Protein AF-A0A0S2TA16-F1 (afdb_monomer)

Radius of gyration: 25.99 Å; Cα contacts (8 Å, |Δi|>4): 177; chains: 1; bounding box: 88×30×82 Å

Structure (mmCIF, N/CA/C/O backbone):
data_AF-A0A0S2TA16-F1
#
_entry.id   AF-A0A0S2TA16-F1
#
loop_
_atom_site.group_PDB
_atom_site.id
_atom_site.type_symbol
_atom_site.label_atom_id
_atom_site.label_alt_id
_atom_site.label_comp_id
_atom_site.label_asym_id
_atom_site.label_entity_id
_atom_site.label_seq_id
_atom_site.pdbx_PDB_ins_code
_atom_site.Cartn_x
_atom_site.Cartn_y
_atom_site.Cartn_z
_atom_site.occupancy
_atom_site.B_iso_or_equiv
_atom_site.auth_seq_id
_atom_site.auth_comp_id
_atom_site.auth_asym_id
_atom_site.auth_atom_id
_atom_site.pdbx_PDB_model_num
ATOM 1 N N . MET A 1 1 ? -66.623 -18.486 56.452 1.00 40.22 1 MET A N 1
ATOM 2 C CA . MET A 1 1 ? -65.856 -18.732 55.203 1.00 40.22 1 MET A CA 1
ATOM 3 C C . MET A 1 1 ? -65.263 -17.386 54.767 1.00 40.22 1 MET A C 1
ATOM 5 O O . MET A 1 1 ? -66.036 -16.456 54.634 1.00 40.22 1 MET A O 1
ATOM 9 N N . LYS A 1 2 ? -63.959 -17.121 54.990 1.00 44.47 2 LYS A N 1
ATOM 10 C CA . LYS A 1 2 ? -62.824 -17.169 54.015 1.00 44.47 2 LYS A CA 1
ATOM 11 C C . LYS A 1 2 ? -63.064 -16.304 52.755 1.00 44.47 2 LYS A C 1
ATOM 13 O O . LYS A 1 2 ? -64.070 -16.526 52.113 1.00 44.47 2 LYS A O 1
ATOM 18 N N . ARG A 1 3 ? -62.184 -15.420 52.257 1.00 40.59 3 ARG A N 1
ATOM 19 C CA . ARG A 1 3 ? -60.893 -14.804 52.660 1.00 40.59 3 ARG A CA 1
ATOM 20 C C . ARG A 1 3 ? -60.573 -13.693 51.618 1.00 40.59 3 ARG A C 1
ATOM 22 O O . ARG A 1 3 ? -61.110 -13.713 50.519 1.00 40.59 3 ARG A O 1
ATOM 29 N N . LEU A 1 4 ? -59.700 -12.755 51.995 1.00 48.00 4 LEU A N 1
ATOM 30 C CA . LEU A 1 4 ? -59.260 -11.538 51.289 1.00 48.00 4 LEU A CA 1
ATOM 31 C C . LEU A 1 4 ? -58.328 -11.725 50.060 1.00 48.00 4 LEU A C 1
ATOM 33 O O . LEU A 1 4 ? -57.549 -12.669 50.028 1.00 48.00 4 LEU A O 1
ATOM 37 N N . ARG A 1 5 ? -58.330 -10.675 49.204 1.00 57.72 5 ARG A N 1
ATOM 38 C CA . ARG A 1 5 ? -57.230 -9.967 48.479 1.00 57.72 5 ARG A CA 1
ATOM 39 C C . ARG A 1 5 ? -56.145 -10.781 47.746 1.00 57.72 5 ARG A C 1
ATOM 41 O O . ARG A 1 5 ? -55.407 -11.518 48.388 1.00 57.72 5 ARG A O 1
ATOM 48 N N . LYS A 1 6 ? -55.896 -10.426 46.471 1.00 44.03 6 LYS A N 1
ATOM 49 C CA . LYS A 1 6 ? -54.597 -9.980 45.887 1.00 44.03 6 LYS A CA 1
ATOM 50 C C . LYS A 1 6 ? -54.671 -10.033 44.353 1.00 44.03 6 LYS A C 1
ATOM 52 O O . LYS A 1 6 ? -54.789 -11.105 43.781 1.00 44.03 6 LYS A O 1
ATOM 57 N N . GLY A 1 7 ? -54.594 -8.873 43.707 1.00 37.47 7 GLY A N 1
ATOM 58 C CA . GLY A 1 7 ? -54.611 -8.746 42.247 1.00 37.47 7 GLY A CA 1
ATOM 59 C C . GLY A 1 7 ? -54.014 -7.418 41.791 1.00 37.47 7 GLY A C 1
ATOM 60 O O . GLY A 1 7 ? -54.556 -6.757 40.922 1.00 37.47 7 GLY A O 1
ATOM 61 N N . VAL A 1 8 ? -52.942 -6.984 42.450 1.00 47.69 8 VAL A N 1
ATOM 62 C CA . VAL A 1 8 ? -52.054 -5.915 41.990 1.00 47.69 8 VAL A CA 1
ATOM 63 C C . VAL A 1 8 ? -50.651 -6.466 42.204 1.00 47.69 8 VAL A C 1
ATOM 65 O O . VAL A 1 8 ? -50.413 -7.046 43.262 1.00 47.69 8 VAL A O 1
ATOM 68 N N . VAL A 1 9 ? -49.779 -6.291 41.208 1.00 44.06 9 VAL A N 1
ATOM 69 C CA . VAL A 1 9 ? -48.364 -6.715 41.094 1.00 44.06 9 VAL A CA 1
ATOM 70 C C . VAL A 1 9 ? -48.199 -7.778 40.004 1.00 44.06 9 VAL A C 1
ATOM 72 O O . VAL A 1 9 ? -48.124 -8.961 40.302 1.00 44.06 9 VAL A O 1
ATOM 75 N N . LEU A 1 10 ? -48.143 -7.343 38.739 1.00 39.28 10 LEU A N 1
ATOM 76 C CA . LEU A 1 10 ? -47.228 -7.898 37.725 1.00 39.28 10 LEU A CA 1
ATOM 77 C C . LEU A 1 10 ? -47.235 -7.029 36.449 1.00 39.28 10 LEU A C 1
ATOM 79 O O . LEU A 1 10 ? -47.644 -7.461 35.380 1.00 39.28 10 LEU A O 1
ATOM 83 N N . LEU A 1 11 ? -46.834 -5.759 36.549 1.00 37.38 11 LEU A N 1
ATOM 84 C CA . LEU A 1 11 ? -46.671 -4.906 35.359 1.00 37.38 11 LEU A CA 1
ATOM 85 C C . LEU A 1 11 ? -45.574 -3.853 35.565 1.00 37.38 11 LEU A C 1
ATOM 87 O O . LEU A 1 11 ? -45.747 -2.691 35.240 1.00 37.38 11 LEU A O 1
ATOM 91 N N . LEU A 1 12 ? -44.442 -4.257 36.151 1.00 35.78 12 LEU A N 1
ATOM 92 C CA . LEU A 1 12 ? -43.255 -3.402 36.315 1.00 35.78 12 LEU A CA 1
ATOM 93 C C . LEU A 1 12 ? -41.940 -4.206 36.222 1.00 35.78 12 LEU A C 1
ATOM 95 O O . LEU A 1 12 ? -40.993 -3.939 36.952 1.00 35.78 12 LEU A O 1
ATOM 99 N N . LEU A 1 13 ? -41.860 -5.209 35.336 1.00 36.72 13 LEU A N 1
ATOM 100 C CA . LEU A 1 13 ? -40.615 -5.975 35.143 1.00 36.72 13 LEU A CA 1
ATOM 101 C C . LEU A 1 13 ? -40.282 -6.311 33.677 1.00 36.72 13 LEU A C 1
ATOM 103 O O . LEU A 1 13 ? -39.610 -7.303 33.422 1.00 36.72 13 LEU A O 1
ATOM 107 N N . SER A 1 14 ? -40.730 -5.510 32.701 1.00 37.97 14 SER A N 1
ATOM 108 C CA . SER A 1 14 ? -40.347 -5.704 31.285 1.00 37.97 14 SER A CA 1
ATOM 109 C C . SER A 1 14 ? -39.599 -4.531 30.640 1.00 37.97 14 SER A C 1
ATOM 111 O O . SER A 1 14 ? -39.143 -4.668 29.511 1.00 37.97 14 SER A O 1
ATOM 113 N N . MET A 1 15 ? -39.395 -3.405 31.337 1.00 35.91 15 MET A N 1
ATOM 114 C CA . MET A 1 15 ? -38.684 -2.242 30.770 1.00 35.91 15 MET A CA 1
ATOM 115 C C . MET A 1 15 ? -37.216 -2.089 31.205 1.00 35.91 15 MET A C 1
ATOM 117 O O . MET A 1 15 ? -36.528 -1.216 30.691 1.00 35.91 15 MET A O 1
ATOM 121 N N . LEU A 1 16 ? -36.695 -2.948 32.091 1.00 38.19 16 LEU A N 1
ATOM 122 C CA . LEU A 1 16 ? -35.296 -2.878 32.555 1.00 38.19 16 LEU A CA 1
ATOM 123 C C . LEU A 1 16 ? -34.335 -3.857 31.854 1.00 38.19 16 LEU A C 1
ATOM 125 O O . LEU A 1 16 ? -33.128 -3.752 32.048 1.00 38.19 16 LEU A O 1
ATOM 129 N N . LEU A 1 17 ? -34.825 -4.773 31.007 1.00 42.38 17 LEU A N 1
ATOM 130 C CA . LEU A 1 17 ? -33.957 -5.699 30.260 1.00 42.38 17 LEU A CA 1
ATOM 131 C C . LEU A 1 17 ? -33.542 -5.195 28.870 1.00 42.38 17 LEU A C 1
ATOM 133 O O . LEU A 1 17 ? -32.525 -5.643 28.348 1.00 42.38 17 LEU A O 1
ATOM 137 N N . SER A 1 18 ? -34.258 -4.239 28.277 1.00 45.28 18 SER A N 1
ATOM 138 C CA . SER A 1 18 ? -33.988 -3.808 26.896 1.00 45.28 18 SER A CA 1
ATOM 139 C C . SER A 1 18 ? -32.706 -2.973 26.754 1.00 45.28 18 SER A C 1
ATOM 141 O O . SER A 1 18 ? -32.056 -3.024 25.715 1.00 45.28 18 SER A O 1
ATOM 143 N N . GLY A 1 19 ? -32.309 -2.234 27.798 1.00 41.66 19 GLY A N 1
ATOM 144 C CA . GLY A 1 19 ? -31.084 -1.420 27.788 1.00 41.66 19 GLY A CA 1
ATOM 145 C C . GLY A 1 19 ? -29.798 -2.238 27.955 1.00 41.66 19 GLY A C 1
ATOM 146 O O . GLY A 1 19 ? -28.807 -1.973 27.277 1.00 41.66 19 GLY A O 1
ATOM 147 N N . ASN A 1 20 ? -29.824 -3.273 28.803 1.00 46.19 20 ASN A N 1
ATOM 148 C CA . ASN A 1 20 ? -28.649 -4.114 29.063 1.00 46.19 20 ASN A CA 1
ATOM 149 C C . ASN A 1 20 ? -28.312 -5.042 27.894 1.00 46.19 20 ASN A C 1
ATOM 151 O O . ASN A 1 20 ? -27.137 -5.296 27.648 1.00 46.19 20 ASN A O 1
ATOM 155 N N . VAL A 1 21 ? -29.315 -5.526 27.156 1.00 46.38 21 VAL A N 1
ATOM 156 C CA . VAL A 1 21 ? -29.076 -6.393 25.994 1.00 46.38 21 VAL A CA 1
ATOM 157 C C . VAL A 1 21 ? -28.455 -5.600 24.842 1.00 46.38 21 VAL A C 1
ATOM 159 O O . VAL A 1 21 ? -27.467 -6.062 24.285 1.00 46.38 21 VAL A O 1
ATOM 162 N N . LEU A 1 22 ? -28.938 -4.382 24.547 1.00 46.16 22 LEU A N 1
ATOM 163 C CA . LEU A 1 22 ? -28.367 -3.532 23.489 1.00 46.16 22 LEU A CA 1
ATOM 164 C C . LEU A 1 22 ? -26.927 -3.080 23.802 1.00 46.16 22 LEU A C 1
ATOM 166 O O . LEU A 1 22 ? -26.068 -3.070 22.922 1.00 46.16 22 LEU A O 1
ATOM 170 N N . ALA A 1 23 ? -26.645 -2.721 25.060 1.00 55.41 23 ALA A N 1
ATOM 171 C CA . ALA A 1 23 ? -25.300 -2.333 25.486 1.00 55.41 23 ALA A CA 1
ATOM 172 C C . ALA A 1 23 ? -24.327 -3.527 25.461 1.00 55.41 23 ALA A C 1
ATOM 174 O O . ALA A 1 23 ? -23.204 -3.397 24.967 1.00 55.41 23 ALA A O 1
ATOM 175 N N . ALA A 1 24 ? -24.768 -4.706 25.915 1.00 56.81 24 ALA A N 1
ATOM 176 C CA . ALA A 1 24 ? -23.972 -5.932 25.872 1.00 56.81 24 ALA A CA 1
ATOM 177 C C . ALA A 1 24 ? -23.671 -6.381 24.433 1.00 56.81 24 ALA A C 1
ATOM 179 O O . ALA A 1 24 ? -22.537 -6.765 24.150 1.00 56.81 24 ALA A O 1
ATOM 180 N N . THR A 1 25 ? -24.633 -6.266 23.507 1.00 60.94 25 THR A N 1
ATOM 181 C CA . THR A 1 25 ? -24.389 -6.558 22.084 1.00 60.94 25 THR A CA 1
ATOM 182 C C . THR A 1 25 ? -23.380 -5.585 21.485 1.00 60.94 25 THR A C 1
ATOM 184 O O . THR A 1 25 ? -22.443 -6.024 20.827 1.00 60.94 25 THR A O 1
ATOM 187 N N . THR A 1 26 ? -23.471 -4.285 21.796 1.00 76.44 26 THR A N 1
ATOM 188 C CA . THR A 1 26 ? -22.479 -3.313 21.304 1.00 76.44 26 THR A CA 1
ATOM 189 C C . THR A 1 26 ? -21.084 -3.522 21.896 1.00 76.44 26 THR A C 1
ATOM 191 O O . THR A 1 26 ? -20.098 -3.321 21.195 1.00 76.44 26 THR A O 1
ATOM 194 N N . GLY A 1 27 ? -20.974 -3.950 23.157 1.00 81.19 27 GLY A N 1
ATOM 195 C CA . GLY A 1 27 ? -19.686 -4.236 23.794 1.00 81.19 27 GLY A CA 1
ATOM 196 C C . GLY A 1 27 ? -18.997 -5.465 23.201 1.00 81.19 27 GLY A C 1
ATOM 197 O O . GLY A 1 27 ? -17.811 -5.404 22.883 1.00 81.19 27 GLY A O 1
ATOM 198 N N . LEU A 1 28 ? -19.745 -6.553 22.986 1.00 85.44 28 LEU A N 1
ATOM 199 C CA . LEU A 1 28 ? -19.230 -7.780 22.366 1.00 85.44 28 LEU A CA 1
ATOM 200 C C . LEU A 1 28 ? -18.831 -7.564 20.901 1.00 85.44 28 LEU A C 1
ATOM 202 O O . LEU A 1 28 ? -17.778 -8.037 20.477 1.00 85.44 28 LEU A O 1
ATOM 206 N N . GLU A 1 29 ? -19.623 -6.810 20.136 1.00 85.81 29 GLU A N 1
ATOM 207 C CA . GLU A 1 29 ? -19.277 -6.442 18.759 1.00 85.81 29 GLU A CA 1
ATOM 208 C C . GLU A 1 29 ? -18.019 -5.566 18.696 1.00 85.81 29 GLU A C 1
ATOM 210 O O . GLU A 1 29 ? -17.147 -5.791 17.855 1.00 85.81 29 GLU A O 1
ATOM 215 N N . GLN A 1 30 ? -17.886 -4.590 19.601 1.00 87.56 30 GLN A N 1
ATOM 216 C CA . GLN A 1 30 ? -16.686 -3.754 19.680 1.00 87.56 30 GLN A CA 1
ATOM 217 C C . GLN A 1 30 ? -15.451 -4.564 20.079 1.00 87.56 30 GLN A C 1
ATOM 219 O O . GLN A 1 30 ? -14.381 -4.349 19.511 1.00 87.56 30 GLN A O 1
ATOM 224 N N . GLN A 1 31 ? -15.593 -5.507 21.012 1.00 91.81 31 GLN A N 1
ATOM 225 C CA . GLN A 1 31 ? -14.519 -6.412 21.407 1.00 91.81 31 GLN A CA 1
ATOM 226 C C . GLN A 1 31 ? -14.066 -7.284 20.233 1.00 91.81 31 GLN A C 1
ATOM 228 O O . GLN A 1 31 ? -12.876 -7.322 19.934 1.00 91.81 31 GLN A O 1
ATOM 233 N N . ALA A 1 32 ? -15.000 -7.934 19.534 1.00 91.00 32 ALA A N 1
ATOM 234 C CA . ALA A 1 32 ? -14.684 -8.756 18.367 1.00 91.00 32 ALA A CA 1
ATOM 235 C C . ALA A 1 32 ? -14.013 -7.930 17.255 1.00 91.00 32 ALA A C 1
ATOM 237 O O . ALA A 1 32 ? -13.016 -8.360 16.671 1.00 91.00 32 ALA A O 1
ATOM 238 N N . GLY A 1 33 ? -14.513 -6.714 17.006 1.00 87.94 33 GLY A N 1
ATOM 239 C CA . GLY A 1 33 ? -13.914 -5.778 16.056 1.00 87.94 33 GLY A CA 1
ATOM 240 C C . GLY A 1 33 ? -12.493 -5.362 16.443 1.00 87.94 33 GLY A C 1
ATOM 241 O O . GLY A 1 33 ? -11.612 -5.324 15.585 1.00 87.94 33 GLY A O 1
ATOM 242 N N . PHE A 1 34 ? -12.246 -5.098 17.729 1.00 92.69 34 PHE A N 1
ATOM 243 C CA . PHE A 1 34 ? -10.910 -4.801 18.243 1.00 92.69 34 PHE A CA 1
ATOM 244 C C . PHE A 1 34 ? -9.957 -5.992 18.090 1.00 92.69 34 PHE A C 1
ATOM 246 O O . PHE A 1 34 ? -8.839 -5.806 17.617 1.00 92.69 34 PHE A O 1
ATOM 253 N N . THR A 1 35 ? -10.392 -7.208 18.440 1.00 93.62 35 THR A N 1
ATOM 254 C CA . THR A 1 35 ? -9.571 -8.422 18.319 1.00 93.62 35 THR A CA 1
ATOM 255 C C . THR A 1 35 ? -9.106 -8.634 16.884 1.00 93.62 35 THR A C 1
ATOM 257 O O . THR A 1 35 ? -7.907 -8.788 16.662 1.00 93.62 35 THR A O 1
ATOM 260 N N . LYS A 1 36 ? -10.026 -8.554 15.914 1.00 90.12 36 LYS A N 1
ATOM 261 C CA . LYS A 1 36 ? -9.674 -8.655 14.493 1.00 90.12 36 LYS A CA 1
ATOM 262 C C . LYS A 1 36 ? -8.679 -7.562 14.089 1.00 90.12 36 LYS A C 1
ATOM 264 O O . LYS A 1 36 ? -7.659 -7.831 13.468 1.00 90.12 36 LYS A O 1
ATOM 269 N N . LEU A 1 37 ? -8.945 -6.318 14.490 1.00 89.19 37 LEU A N 1
ATOM 270 C CA . LEU A 1 37 ? -8.088 -5.189 14.140 1.00 89.19 37 LEU A CA 1
ATOM 271 C C . LEU A 1 37 ? -6.657 -5.332 14.688 1.00 89.19 37 LEU A C 1
ATOM 273 O O . LEU A 1 37 ? -5.715 -4.907 14.012 1.00 89.19 37 LEU A O 1
ATOM 277 N N . LEU A 1 38 ? -6.509 -5.889 15.894 1.00 93.19 38 LEU A N 1
ATOM 278 C CA . LEU A 1 38 ? -5.226 -6.158 16.544 1.00 93.19 38 LEU A CA 1
ATOM 279 C C . LEU A 1 38 ? -4.442 -7.264 15.832 1.00 93.19 38 LEU A C 1
ATOM 281 O O . LEU A 1 38 ? -3.240 -7.104 15.632 1.00 93.19 38 LEU A O 1
ATOM 285 N N . GLU A 1 39 ? -5.109 -8.347 15.435 1.00 92.31 39 GLU A N 1
ATOM 286 C CA . GLU A 1 39 ? -4.510 -9.424 14.636 1.00 92.31 39 GLU A CA 1
ATOM 287 C C . GLU A 1 39 ? -3.949 -8.871 13.324 1.00 92.31 39 GLU A C 1
ATOM 289 O O . GLU A 1 39 ? -2.739 -8.919 13.100 1.00 92.31 39 GLU A O 1
ATOM 294 N N . ASP A 1 40 ? -4.795 -8.190 12.549 1.00 86.44 40 ASP A N 1
ATOM 295 C CA . ASP A 1 40 ? -4.393 -7.525 11.314 1.00 86.44 40 ASP A CA 1
ATOM 296 C C . ASP A 1 40 ? -3.215 -6.553 11.552 1.00 86.44 40 ASP A C 1
ATOM 298 O O . ASP A 1 40 ? -2.273 -6.482 10.770 1.00 86.44 40 ASP A O 1
ATOM 302 N N . PHE A 1 41 ? -3.254 -5.750 12.627 1.00 90.19 41 PHE A N 1
ATOM 303 C CA . PHE A 1 41 ? -2.173 -4.807 12.949 1.00 90.19 41 PHE A CA 1
ATOM 304 C C . PHE A 1 41 ? -0.832 -5.515 13.140 1.00 90.19 41 PHE A C 1
ATOM 306 O O . PHE A 1 41 ? 0.175 -5.046 12.608 1.00 90.19 41 PHE A O 1
ATOM 313 N N . ARG A 1 42 ? -0.820 -6.639 13.861 1.00 93.12 42 ARG A N 1
ATOM 314 C CA . ARG A 1 42 ? 0.395 -7.417 14.121 1.00 93.12 42 ARG A CA 1
ATOM 315 C C . ARG A 1 42 ? 0.965 -8.022 12.848 1.00 93.12 42 ARG A C 1
ATOM 317 O O . ARG A 1 42 ? 2.174 -7.945 12.646 1.00 93.12 42 ARG A O 1
ATOM 324 N N . GLU A 1 43 ? 0.117 -8.546 11.967 1.00 87.62 43 GLU A N 1
ATOM 325 C CA . GLU A 1 43 ? 0.561 -9.050 10.664 1.00 87.62 43 GLU A CA 1
ATOM 326 C C . GLU A 1 43 ? 1.263 -7.954 9.848 1.00 87.62 43 GLU A C 1
ATOM 328 O O . GLU A 1 43 ? 2.372 -8.151 9.343 1.00 87.62 43 GLU A O 1
ATOM 333 N N . TYR A 1 44 ? 0.677 -6.754 9.786 1.00 82.62 44 TYR A N 1
ATOM 334 C CA . TYR A 1 44 ? 1.299 -5.638 9.070 1.00 82.62 44 TYR A CA 1
ATOM 335 C C . TYR A 1 44 ? 2.574 -5.133 9.734 1.00 82.62 44 TYR A C 1
ATOM 337 O O . TYR A 1 44 ? 3.519 -4.775 9.030 1.00 82.62 44 TYR A O 1
ATOM 345 N N . LYS A 1 45 ? 2.626 -5.129 11.067 1.00 88.56 45 LYS A N 1
ATOM 346 C CA . LYS A 1 45 ? 3.825 -4.756 11.820 1.00 88.56 45 LYS A CA 1
ATOM 347 C C . LYS A 1 45 ? 4.997 -5.679 11.487 1.00 88.56 45 LYS A C 1
ATOM 349 O O . LYS A 1 45 ? 6.085 -5.183 11.216 1.00 88.56 45 LYS A O 1
ATOM 354 N N . VAL A 1 46 ? 4.763 -6.987 11.359 1.00 88.25 46 VAL A N 1
ATOM 355 C CA . VAL A 1 46 ? 5.790 -7.945 10.908 1.00 88.25 46 VAL A CA 1
ATOM 356 C C . VAL A 1 46 ? 6.281 -7.624 9.492 1.00 88.25 46 VAL A C 1
ATOM 358 O O . VAL A 1 46 ? 7.488 -7.639 9.235 1.00 88.25 46 VAL A O 1
ATOM 361 N N . ILE A 1 47 ? 5.377 -7.296 8.562 1.00 81.38 47 ILE A N 1
ATOM 362 C CA . ILE A 1 47 ? 5.751 -6.901 7.191 1.00 81.38 47 ILE A CA 1
ATOM 363 C C . ILE A 1 47 ? 6.597 -5.620 7.213 1.00 81.38 47 ILE A C 1
ATOM 365 O O . ILE A 1 47 ? 7.615 -5.534 6.521 1.00 81.38 47 ILE A O 1
ATOM 369 N N . TYR A 1 48 ? 6.190 -4.638 8.016 1.00 83.62 48 TYR A N 1
ATOM 370 C CA . TYR A 1 48 ? 6.895 -3.374 8.194 1.00 83.62 48 TYR A CA 1
ATOM 371 C C . TYR A 1 48 ? 8.309 -3.573 8.749 1.00 83.62 48 TYR A C 1
ATOM 373 O O . TYR A 1 48 ? 9.281 -3.123 8.140 1.00 83.62 48 TYR A O 1
ATOM 381 N N . GLU A 1 49 ? 8.442 -4.317 9.844 1.00 84.38 49 GLU A N 1
ATOM 382 C CA . GLU A 1 49 ? 9.723 -4.623 10.488 1.00 84.38 49 GLU A CA 1
ATOM 383 C C . GLU A 1 49 ? 10.645 -5.437 9.573 1.00 84.38 49 GLU A C 1
ATOM 385 O O . GLU A 1 49 ? 11.838 -5.153 9.469 1.00 84.38 49 GLU A O 1
ATOM 390 N N . THR A 1 50 ? 10.092 -6.395 8.825 1.00 82.75 50 THR A N 1
ATOM 391 C CA . THR A 1 50 ? 10.856 -7.164 7.831 1.00 82.75 50 THR A CA 1
ATOM 392 C C . THR A 1 50 ? 11.427 -6.254 6.741 1.00 82.75 50 THR A C 1
ATOM 394 O O . THR A 1 50 ? 12.572 -6.429 6.314 1.00 82.75 50 THR A O 1
ATOM 397 N N . ARG A 1 51 ? 10.647 -5.269 6.276 1.00 75.94 51 ARG A N 1
ATOM 398 C CA . ARG A 1 51 ? 11.089 -4.300 5.261 1.00 75.94 51 ARG A CA 1
ATOM 399 C C . ARG A 1 51 ? 12.105 -3.299 5.826 1.00 75.94 51 ARG A C 1
ATOM 401 O O . ARG A 1 51 ? 13.017 -2.920 5.094 1.00 75.94 51 ARG A O 1
ATOM 408 N N . LEU A 1 52 ? 12.022 -2.952 7.112 1.00 74.94 52 LEU A N 1
ATOM 409 C CA . LEU A 1 52 ? 13.059 -2.188 7.815 1.00 74.94 52 LEU A CA 1
ATOM 410 C C . LEU A 1 52 ? 14.386 -2.966 7.907 1.00 74.94 52 LEU A C 1
ATOM 412 O O . LEU A 1 52 ? 15.437 -2.465 7.502 1.00 74.94 52 LEU A O 1
ATOM 416 N N . GLY A 1 53 ? 14.350 -4.213 8.385 1.00 68.38 53 GLY A N 1
ATOM 417 C CA . GLY A 1 53 ? 15.554 -5.017 8.637 1.00 68.38 53 GLY A CA 1
ATOM 418 C C . GLY A 1 53 ? 16.376 -5.358 7.387 1.00 68.38 53 GLY A C 1
ATOM 419 O O . GLY A 1 53 ? 17.573 -5.609 7.485 1.00 68.38 53 GLY A O 1
ATOM 420 N N . ARG A 1 54 ? 15.768 -5.326 6.193 1.00 61.69 54 ARG A N 1
ATOM 421 C CA . ARG A 1 54 ? 16.429 -5.648 4.912 1.00 61.69 54 ARG A CA 1
ATOM 422 C C . ARG A 1 54 ? 17.196 -4.487 4.258 1.00 61.69 54 ARG A C 1
ATOM 424 O O . ARG A 1 54 ? 17.654 -4.646 3.130 1.00 61.69 54 ARG A O 1
ATOM 431 N N . GLY A 1 55 ? 17.374 -3.344 4.926 1.00 51.88 55 GLY A N 1
ATOM 432 C CA . GLY A 1 55 ? 18.236 -2.268 4.402 1.00 51.88 55 GLY A CA 1
ATOM 433 C C . GLY A 1 55 ? 17.837 -0.834 4.749 1.00 51.88 55 GLY A C 1
ATOM 434 O O . GLY A 1 55 ? 18.214 0.091 4.026 1.00 51.88 55 GLY A O 1
ATOM 435 N N . ALA A 1 56 ? 17.071 -0.617 5.817 1.00 50.62 56 ALA A N 1
ATOM 436 C CA . ALA A 1 56 ? 16.702 0.714 6.270 1.00 50.62 56 ALA A CA 1
ATOM 437 C C . ALA A 1 56 ? 17.679 1.227 7.332 1.00 50.62 56 ALA A C 1
ATOM 439 O O . ALA A 1 56 ? 17.550 0.913 8.512 1.00 50.62 56 ALA A O 1
ATOM 440 N N . ASN A 1 57 ? 18.612 2.096 6.947 1.00 55.84 57 ASN A N 1
ATOM 441 C CA . ASN A 1 57 ? 19.032 3.113 7.903 1.00 55.84 57 ASN A CA 1
ATOM 442 C C . ASN A 1 57 ? 17.835 4.069 8.034 1.00 55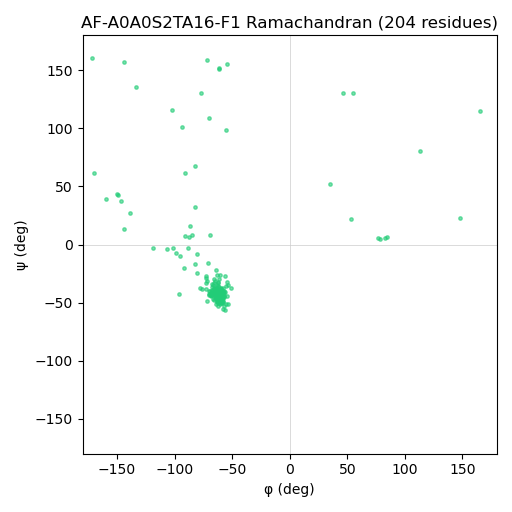.84 57 ASN A C 1
ATOM 444 O O . ASN A 1 57 ? 17.494 4.752 7.067 1.00 55.84 57 ASN A O 1
ATOM 448 N N . THR A 1 58 ? 17.140 4.053 9.173 1.00 54.91 58 THR A N 1
ATOM 449 C CA . THR A 1 58 ? 15.898 4.817 9.407 1.00 54.91 58 THR A CA 1
ATOM 450 C C . THR A 1 58 ? 16.078 6.313 9.122 1.00 54.91 58 THR A C 1
ATOM 452 O O . THR A 1 58 ? 15.170 6.945 8.582 1.00 54.91 58 THR A O 1
ATOM 455 N N . ALA A 1 59 ? 17.285 6.841 9.358 1.00 50.88 59 ALA A N 1
ATOM 456 C CA . ALA A 1 59 ? 17.693 8.204 9.018 1.00 50.88 59 ALA A CA 1
ATOM 457 C C . ALA A 1 59 ? 17.842 8.442 7.499 1.00 50.88 59 ALA A C 1
ATOM 459 O O . ALA A 1 59 ? 17.413 9.468 6.980 1.00 50.88 59 ALA A O 1
ATOM 460 N N . ALA A 1 60 ? 18.387 7.476 6.749 1.00 49.28 60 ALA A N 1
ATOM 461 C CA . ALA A 1 60 ? 18.489 7.565 5.286 1.00 49.28 60 ALA A CA 1
ATOM 462 C C . ALA A 1 60 ? 17.125 7.423 4.592 1.00 49.28 60 ALA A C 1
ATOM 464 O O . ALA A 1 60 ? 16.993 7.755 3.414 1.00 49.28 60 ALA A O 1
ATOM 465 N N . MET A 1 61 ? 16.122 6.925 5.321 1.00 52.22 61 MET A N 1
ATOM 466 C CA . MET A 1 61 ? 14.764 6.767 4.826 1.00 52.22 61 MET A CA 1
ATOM 467 C C . MET A 1 61 ? 13.858 7.982 5.078 1.00 52.22 61 MET A C 1
ATOM 469 O O . MET A 1 61 ? 12.653 7.918 4.841 1.00 52.22 61 MET A O 1
ATOM 473 N N . GLY A 1 62 ? 14.384 9.112 5.570 1.00 51.06 62 GLY A N 1
ATOM 474 C CA . GLY A 1 62 ? 13.569 10.308 5.837 1.00 51.06 62 GLY A CA 1
ATOM 475 C C . GLY A 1 62 ? 12.353 10.028 6.732 1.00 51.06 62 GLY A C 1
ATOM 476 O O . GLY A 1 62 ? 11.376 10.775 6.713 1.00 51.06 62 GLY A O 1
ATOM 477 N N . LEU A 1 63 ? 12.404 8.936 7.506 1.00 55.59 63 LEU A N 1
ATOM 478 C CA . LEU A 1 63 ? 11.387 8.526 8.470 1.00 55.59 63 LEU A CA 1
ATOM 479 C C . LEU A 1 63 ? 11.583 9.276 9.781 1.00 55.59 63 LEU A C 1
ATOM 481 O O . LEU A 1 63 ? 11.300 8.727 10.846 1.00 55.59 63 LEU A O 1
ATOM 485 N N . ASP A 1 64 ? 12.070 10.516 9.698 1.00 52.59 64 ASP A N 1
ATOM 486 C CA . ASP A 1 64 ? 12.223 11.409 10.829 1.00 52.59 64 ASP A CA 1
ATOM 487 C C . ASP A 1 64 ? 10.850 11.531 11.502 1.00 52.59 64 ASP A C 1
ATOM 489 O O . ASP A 1 64 ? 9.961 12.274 11.079 1.00 52.59 64 ASP A O 1
ATOM 493 N N . ASN A 1 65 ? 10.690 10.746 12.569 1.00 52.16 65 ASN A N 1
ATOM 494 C CA . ASN A 1 65 ? 9.653 10.811 13.594 1.00 52.16 65 ASN A CA 1
ATOM 495 C C . ASN A 1 65 ? 8.303 10.126 13.359 1.00 52.16 65 ASN A C 1
ATOM 497 O O . ASN A 1 65 ? 7.422 10.322 14.198 1.00 52.16 65 ASN A O 1
ATOM 501 N N . LYS A 1 66 ? 8.082 9.352 12.287 1.00 58.44 66 LYS A N 1
ATOM 502 C CA . LYS A 1 66 ? 6.703 8.906 12.004 1.00 58.44 66 LYS A CA 1
ATOM 503 C C . LYS A 1 66 ? 6.322 7.518 12.509 1.00 58.44 66 LYS A C 1
ATOM 505 O O . LYS A 1 66 ? 5.223 7.439 13.034 1.00 58.44 66 LYS A O 1
ATOM 510 N N . ALA A 1 67 ? 7.149 6.474 12.394 1.00 73.88 67 ALA A N 1
ATOM 511 C CA . ALA 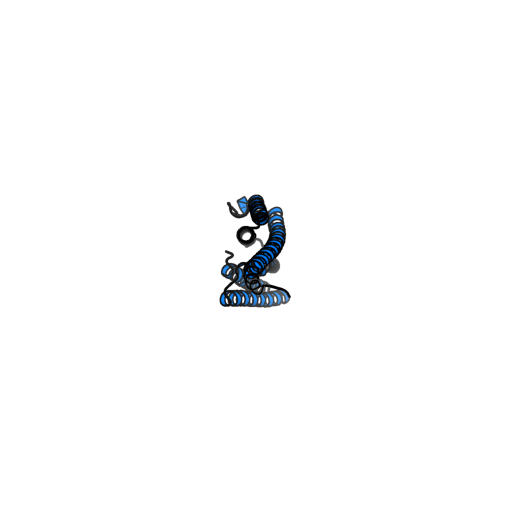A 1 67 ? 6.686 5.091 12.607 1.00 73.88 67 ALA A CA 1
ATOM 512 C C . ALA A 1 67 ? 7.735 4.113 13.177 1.00 73.88 67 ALA A C 1
ATOM 514 O O . ALA A 1 67 ? 7.835 2.999 12.675 1.00 73.88 67 ALA A O 1
ATOM 51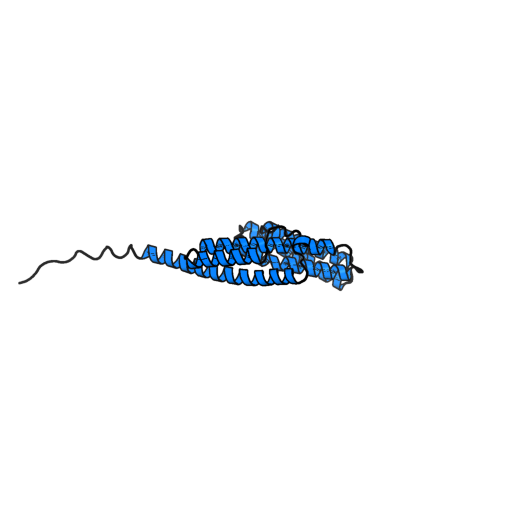5 N N . THR A 1 68 ? 8.558 4.480 14.165 1.00 83.00 68 THR A N 1
ATOM 516 C CA . THR A 1 68 ? 9.582 3.522 14.645 1.00 83.00 68 THR A CA 1
ATOM 517 C C . THR A 1 68 ? 8.937 2.248 15.223 1.00 83.00 68 THR A C 1
ATOM 519 O O . THR A 1 68 ? 7.812 2.320 15.731 1.00 83.00 68 THR A O 1
ATOM 522 N N . PRO A 1 69 ? 9.609 1.079 15.174 1.00 85.88 69 PRO A N 1
ATOM 523 C CA . PRO A 1 69 ? 9.098 -0.142 15.805 1.00 85.88 69 PRO A CA 1
ATOM 524 C C . PRO A 1 69 ? 8.693 0.072 17.269 1.00 85.88 69 PRO A C 1
ATOM 526 O O . PRO A 1 69 ? 7.652 -0.414 17.706 1.00 85.88 69 PRO A O 1
ATOM 529 N N . GLU A 1 70 ? 9.454 0.886 18.004 1.00 87.38 70 GLU A N 1
ATOM 530 C CA . GLU A 1 70 ? 9.171 1.249 19.393 1.00 87.38 70 GLU A CA 1
ATOM 531 C C . GLU A 1 70 ? 7.890 2.085 19.513 1.00 87.38 70 GLU A C 1
ATOM 533 O O . GLU A 1 70 ? 7.066 1.815 20.384 1.00 87.38 70 GLU A O 1
ATOM 538 N N . GLN A 1 71 ? 7.679 3.068 18.629 1.00 89.25 71 GLN A N 1
ATOM 539 C CA . GLN A 1 71 ? 6.438 3.851 18.603 1.00 89.25 71 GLN A CA 1
ATOM 540 C C . GLN A 1 71 ? 5.226 2.964 18.293 1.00 89.25 71 GLN A C 1
ATOM 542 O O . GLN A 1 71 ? 4.188 3.087 18.942 1.00 89.25 71 GLN A O 1
ATOM 547 N N . LEU A 1 72 ? 5.348 2.048 17.327 1.00 91.69 72 LEU A N 1
ATOM 548 C CA . LEU A 1 72 ? 4.276 1.112 16.978 1.00 91.69 72 LEU A CA 1
ATOM 549 C C . LEU A 1 72 ? 3.973 0.143 18.129 1.00 91.69 72 LEU A C 1
ATOM 551 O O . LEU A 1 72 ? 2.802 -0.123 18.396 1.00 91.69 72 LEU A O 1
ATOM 555 N N . GLN A 1 73 ? 5.000 -0.331 18.841 1.00 93.94 73 GLN A N 1
ATOM 556 C CA . GLN A 1 73 ? 4.834 -1.136 20.052 1.00 93.94 73 GLN A CA 1
ATOM 557 C C . GLN A 1 73 ? 4.105 -0.357 21.152 1.00 93.94 73 GLN A C 1
ATOM 559 O O . GLN A 1 73 ? 3.126 -0.853 21.695 1.00 93.94 73 GLN A O 1
ATOM 564 N N . GLN A 1 74 ? 4.504 0.887 21.429 1.00 94.62 74 GLN A N 1
ATOM 565 C CA . GLN A 1 74 ? 3.841 1.725 22.437 1.00 94.62 74 GLN A CA 1
ATOM 566 C C . GLN A 1 74 ? 2.357 1.960 22.120 1.00 94.62 74 GLN A C 1
ATOM 568 O O . GLN A 1 74 ? 1.518 1.976 23.021 1.00 94.62 74 GLN A O 1
ATOM 573 N N . MET A 1 75 ? 2.012 2.139 20.842 1.00 95.50 75 MET A N 1
ATOM 574 C CA . MET A 1 75 ? 0.615 2.269 20.422 1.00 95.50 75 MET A CA 1
ATOM 575 C C . MET A 1 75 ? -0.164 0.963 20.606 1.00 95.50 75 MET A C 1
ATOM 577 O O . MET A 1 75 ? -1.321 1.002 21.022 1.00 95.50 75 MET A O 1
ATOM 581 N N . GLU A 1 76 ? 0.453 -0.183 20.318 1.00 96.75 76 GLU A N 1
ATOM 582 C CA . GLU A 1 76 ? -0.136 -1.500 20.572 1.00 96.75 76 GLU A CA 1
ATOM 583 C C . GLU A 1 76 ? -0.419 -1.707 22.063 1.00 96.75 76 GLU A C 1
ATOM 585 O O . GLU A 1 76 ? -1.542 -2.047 22.436 1.00 96.75 76 GLU A O 1
ATOM 590 N N . ASP A 1 77 ? 0.570 -1.426 22.912 1.00 97.75 77 ASP A N 1
ATOM 591 C CA . ASP A 1 77 ? 0.463 -1.555 24.365 1.00 97.75 77 ASP A CA 1
ATOM 592 C C . ASP A 1 77 ? -0.641 -0.641 24.911 1.00 97.75 77 ASP A C 1
ATOM 594 O O . ASP A 1 77 ? -1.534 -1.097 25.628 1.00 97.75 77 ASP A O 1
ATOM 598 N N . GLY A 1 78 ? -0.673 0.626 24.483 1.00 97.44 78 GLY A N 1
ATOM 599 C CA . GLY A 1 78 ? -1.724 1.570 24.869 1.00 97.44 78 GLY A CA 1
ATOM 600 C C . GLY A 1 78 ? -3.124 1.145 24.409 1.00 97.44 78 GLY A C 1
ATOM 601 O O . GLY A 1 78 ? -4.106 1.329 25.134 1.00 97.44 78 GLY A O 1
ATOM 602 N N . ALA A 1 79 ? -3.242 0.532 23.228 1.00 97.38 79 ALA A N 1
ATOM 603 C CA . ALA A 1 79 ? -4.506 -0.033 22.767 1.00 97.38 79 ALA A CA 1
ATOM 604 C C . ALA A 1 79 ? -4.939 -1.233 23.627 1.00 97.38 79 ALA A C 1
ATOM 606 O O . ALA A 1 79 ? -6.106 -1.318 24.016 1.00 97.38 79 ALA A O 1
ATOM 607 N N . MET A 1 80 ? -4.012 -2.130 23.976 1.00 98.00 80 MET A N 1
ATOM 608 C CA . MET A 1 80 ? -4.289 -3.257 24.870 1.00 98.00 80 MET A CA 1
ATOM 609 C C . MET A 1 80 ? -4.710 -2.786 26.269 1.00 98.00 80 MET A C 1
ATOM 611 O O . MET A 1 80 ? -5.665 -3.325 26.828 1.00 98.00 80 MET A O 1
ATOM 615 N N . GLU A 1 81 ? -4.082 -1.741 26.812 1.00 97.94 81 GLU A N 1
ATOM 616 C CA . GLU A 1 81 ? -4.479 -1.146 28.094 1.00 97.94 81 GLU A CA 1
ATOM 617 C C . GLU A 1 81 ? -5.898 -0.557 28.065 1.00 97.94 81 GLU A C 1
ATOM 619 O O . GLU A 1 81 ? -6.655 -0.696 29.030 1.00 97.94 81 GLU A O 1
ATOM 624 N N . LEU A 1 82 ? -6.281 0.109 26.971 1.00 96.94 82 LEU A N 1
ATOM 625 C CA . LEU A 1 82 ? -7.642 0.623 26.783 1.00 96.94 82 LEU A CA 1
ATOM 626 C C . LEU A 1 82 ? -8.660 -0.519 26.685 1.00 96.94 82 LEU A C 1
ATOM 628 O O . LEU A 1 82 ? -9.720 -0.452 27.311 1.00 96.94 82 LEU A O 1
ATOM 632 N N . ALA A 1 83 ? -8.326 -1.580 25.950 1.00 96.31 83 ALA A N 1
ATOM 633 C CA . ALA A 1 83 ? -9.168 -2.764 25.816 1.00 96.31 83 ALA A CA 1
ATOM 634 C C . ALA A 1 83 ? -9.340 -3.504 27.153 1.00 96.31 83 ALA A C 1
ATOM 636 O O . ALA A 1 83 ? -10.455 -3.897 27.487 1.00 96.31 83 ALA A O 1
ATOM 637 N N . ALA A 1 84 ? -8.283 -3.611 27.967 1.00 96.44 84 ALA A N 1
ATOM 638 C CA . ALA A 1 84 ? -8.346 -4.197 29.310 1.00 96.44 84 ALA A CA 1
ATOM 639 C C . ALA A 1 84 ? -9.303 -3.438 30.251 1.00 96.44 84 ALA A C 1
ATOM 641 O O . ALA A 1 84 ? -9.873 -4.023 31.168 1.00 96.44 84 ALA A O 1
ATOM 642 N N . LYS A 1 85 ? -9.529 -2.142 29.995 1.00 96.56 85 LYS A N 1
ATOM 643 C CA . LYS A 1 85 ? -10.513 -1.296 30.696 1.00 96.56 85 LYS A CA 1
ATOM 644 C C . LYS A 1 85 ? -11.918 -1.361 30.069 1.00 96.56 85 LYS A C 1
ATOM 646 O O . LYS A 1 85 ? -12.791 -0.587 30.454 1.00 96.56 85 LYS A O 1
ATOM 651 N N . GLY A 1 86 ? -12.139 -2.233 29.083 1.00 94.31 86 GLY A N 1
ATOM 652 C CA . GLY A 1 86 ? -13.391 -2.363 28.331 1.00 94.31 86 GLY A CA 1
ATOM 653 C C . GLY A 1 86 ? -13.617 -1.274 27.275 1.00 94.31 86 GLY A C 1
ATOM 654 O O . GLY A 1 86 ? -14.680 -1.231 26.659 1.00 94.31 86 GLY A O 1
ATOM 655 N N . ASN A 1 87 ? -12.642 -0.391 27.034 1.00 95.62 87 ASN A N 1
ATOM 656 C CA . ASN A 1 87 ? -12.768 0.713 26.083 1.00 95.62 87 ASN A CA 1
ATOM 657 C C . ASN A 1 87 ? -12.293 0.308 24.677 1.00 95.62 87 ASN A C 1
ATOM 659 O O . ASN A 1 87 ? -11.341 0.864 24.125 1.00 95.62 87 ASN A O 1
ATOM 663 N N . TYR A 1 88 ? -12.966 -0.683 24.093 1.00 92.88 88 TYR A N 1
ATOM 664 C CA . TYR A 1 88 ? -12.603 -1.269 22.799 1.00 92.88 88 TYR A CA 1
ATOM 665 C C . TYR A 1 88 ? -12.674 -0.278 21.634 1.00 92.88 88 TYR A C 1
ATOM 667 O O . TYR A 1 88 ? -11.873 -0.362 20.705 1.00 92.88 88 TYR A O 1
ATOM 675 N N . LYS A 1 89 ? -13.594 0.694 21.688 1.00 89.00 89 LYS A N 1
ATOM 676 C CA . LYS A 1 89 ? -13.680 1.749 20.672 1.00 89.00 89 LYS A CA 1
ATOM 677 C C . LYS A 1 89 ? -12.402 2.593 20.640 1.00 89.00 89 LYS A C 1
ATOM 679 O O . LYS A 1 89 ? -11.794 2.717 19.581 1.00 89.00 89 LYS A O 1
ATOM 684 N N . ALA A 1 90 ? -11.976 3.130 21.787 1.00 91.94 90 ALA A N 1
ATOM 685 C CA . ALA A 1 90 ? -10.758 3.938 21.857 1.00 91.94 90 ALA A CA 1
ATOM 686 C C . ALA A 1 90 ? -9.505 3.103 21.554 1.00 91.94 90 ALA A C 1
ATOM 688 O O . ALA A 1 90 ? -8.610 3.566 20.851 1.00 91.94 90 ALA A O 1
ATOM 689 N N . ALA A 1 91 ? -9.461 1.853 22.027 1.00 94.06 91 ALA A N 1
ATOM 690 C CA . ALA A 1 91 ? -8.392 0.916 21.692 1.00 94.06 91 ALA A CA 1
ATOM 691 C C . ALA A 1 91 ? -8.271 0.715 20.171 1.00 94.06 91 ALA A C 1
ATOM 693 O O . ALA A 1 91 ? -7.180 0.786 19.604 1.00 94.06 91 ALA A O 1
ATOM 694 N N . GLY A 1 92 ? -9.409 0.534 19.495 1.00 89.56 92 GLY A N 1
ATOM 695 C CA . GLY A 1 92 ? -9.463 0.421 18.044 1.00 89.56 92 GLY A CA 1
ATOM 696 C C . GLY A 1 92 ? -8.981 1.682 17.326 1.00 89.56 92 GLY A C 1
ATOM 697 O O . GLY A 1 92 ? -8.224 1.583 16.365 1.00 89.56 92 GLY A O 1
ATOM 698 N N . GLU A 1 93 ? -9.344 2.872 17.808 1.00 90.19 93 GLU A N 1
ATOM 699 C CA . GLU A 1 93 ? -8.878 4.148 17.243 1.00 90.19 93 GLU A CA 1
ATOM 700 C C . GLU A 1 93 ? -7.345 4.298 17.316 1.00 90.19 93 GLU A C 1
ATOM 702 O O . GLU A 1 93 ? -6.727 4.767 16.355 1.00 90.19 93 GLU A O 1
ATOM 707 N N . VAL A 1 94 ? -6.713 3.838 18.404 1.00 93.50 94 VAL A N 1
ATOM 708 C CA . VAL A 1 94 ? -5.244 3.818 18.536 1.00 93.50 94 VAL A CA 1
ATOM 709 C C . VAL A 1 94 ? -4.607 2.898 17.492 1.00 93.50 94 VAL A C 1
ATOM 711 O O . VAL A 1 94 ? -3.710 3.335 16.767 1.00 93.50 94 VAL A O 1
ATOM 714 N N . LEU A 1 95 ? -5.093 1.659 17.353 1.00 92.00 95 LEU A N 1
ATOM 715 C CA . LEU A 1 95 ? -4.569 0.711 16.358 1.00 92.00 95 LEU A CA 1
ATOM 716 C C . LEU A 1 95 ? -4.795 1.190 14.924 1.00 92.00 95 LEU A C 1
ATOM 718 O O . LEU A 1 95 ? -3.923 1.041 14.068 1.00 92.00 95 LEU A O 1
ATOM 722 N N . VAL A 1 96 ? -5.946 1.813 14.657 1.00 87.12 96 VAL A N 1
ATOM 723 C CA . VAL A 1 96 ? -6.215 2.487 13.388 1.00 87.12 96 VAL A CA 1
ATOM 724 C C . VAL A 1 96 ? -5.119 3.523 13.151 1.00 87.12 96 VAL A C 1
ATOM 726 O O . VAL A 1 96 ? -4.405 3.420 12.156 1.00 87.12 96 VAL A O 1
ATOM 729 N N . LYS A 1 97 ? -4.880 4.474 14.054 1.00 87.88 97 LYS A N 1
ATOM 730 C CA . LYS A 1 97 ? -3.820 5.482 13.873 1.00 87.88 97 LYS A CA 1
ATOM 731 C C . LYS A 1 97 ? -2.428 4.861 13.656 1.00 87.88 97 LYS A C 1
ATOM 733 O O . LYS A 1 97 ? -1.703 5.306 12.768 1.00 87.88 97 LYS A O 1
ATOM 738 N N . ALA A 1 98 ? -2.089 3.797 14.386 1.00 90.31 98 ALA A N 1
ATOM 739 C CA . ALA A 1 98 ? -0.817 3.085 14.231 1.00 90.31 98 ALA A CA 1
ATOM 740 C C . ALA A 1 98 ? -0.654 2.493 12.818 1.00 90.31 98 ALA A C 1
ATOM 742 O O . ALA A 1 98 ? 0.384 2.674 12.181 1.00 90.31 98 ALA A O 1
ATOM 743 N N . LYS A 1 99 ? -1.709 1.870 12.269 1.00 85.81 99 LYS A N 1
ATOM 744 C CA . LYS A 1 99 ? -1.719 1.392 10.874 1.00 85.81 99 LYS A CA 1
ATOM 745 C C . LYS A 1 99 ? -1.499 2.524 9.861 1.00 85.81 99 LYS A C 1
ATOM 747 O O . LYS A 1 99 ? -0.819 2.316 8.866 1.00 85.81 99 LYS A O 1
ATOM 752 N N . GLU A 1 100 ? -2.052 3.714 10.095 1.00 82.81 100 GLU A N 1
ATOM 753 C CA . GLU A 1 100 ? -1.930 4.881 9.191 1.00 82.81 100 GLU A CA 1
ATOM 754 C C . GLU A 1 100 ? -0.479 5.325 9.058 1.00 82.81 100 GLU A C 1
ATOM 756 O O . GLU A 1 100 ? 0.054 5.526 7.965 1.00 82.81 100 GLU A O 1
ATOM 761 N N . ILE A 1 101 ? 0.141 5.443 10.225 1.00 85.88 101 ILE A N 1
ATOM 762 C CA . ILE A 1 101 ? 1.526 5.811 10.416 1.00 85.88 101 ILE A CA 1
ATOM 763 C C . ILE A 1 101 ? 2.431 4.810 9.687 1.00 85.88 101 ILE A C 1
ATOM 765 O O . ILE A 1 101 ? 3.269 5.203 8.874 1.00 85.88 101 ILE A O 1
ATOM 769 N N . MET A 1 102 ? 2.201 3.518 9.920 1.00 87.00 102 MET A N 1
ATOM 770 C CA . MET A 1 102 ? 2.963 2.434 9.312 1.00 87.00 102 MET A CA 1
ATOM 771 C C . MET A 1 102 ? 2.805 2.392 7.788 1.00 87.00 102 MET A C 1
ATOM 773 O O . MET A 1 102 ? 3.795 2.287 7.071 1.00 87.00 102 MET A O 1
ATOM 777 N N . MET A 1 103 ? 1.583 2.523 7.266 1.00 83.81 103 MET A N 1
ATOM 778 C CA . MET A 1 103 ? 1.341 2.521 5.819 1.00 83.81 103 MET A CA 1
ATOM 779 C C . MET A 1 103 ? 1.964 3.729 5.116 1.00 83.81 103 MET A C 1
ATOM 781 O O . MET A 1 103 ? 2.547 3.579 4.046 1.00 83.81 103 MET A O 1
ATOM 785 N N . THR A 1 104 ? 1.879 4.910 5.728 1.00 83.50 104 THR A N 1
ATOM 786 C CA . THR A 1 104 ? 2.534 6.125 5.221 1.00 83.50 104 THR A CA 1
ATOM 787 C C . THR A 1 104 ? 4.050 5.940 5.182 1.00 83.50 104 THR A C 1
ATOM 789 O O . THR A 1 104 ? 4.696 6.252 4.183 1.00 83.50 104 THR A O 1
ATOM 792 N N . ALA A 1 105 ? 4.625 5.363 6.242 1.00 84.50 105 ALA A N 1
ATOM 793 C CA . ALA A 1 105 ? 6.041 5.027 6.273 1.00 84.50 105 ALA A CA 1
ATOM 794 C C . ALA A 1 105 ? 6.413 4.026 5.166 1.00 84.50 105 ALA A C 1
ATOM 796 O O . ALA A 1 105 ? 7.386 4.259 4.455 1.00 84.50 105 ALA A O 1
ATOM 797 N N . LEU A 1 106 ? 5.622 2.965 4.957 1.00 83.69 106 LEU A N 1
ATOM 798 C CA . LEU A 1 106 ? 5.842 1.988 3.881 1.00 83.69 106 LEU A CA 1
ATOM 799 C C . LEU A 1 106 ? 5.834 2.637 2.494 1.00 83.69 106 LEU A C 1
ATOM 801 O O . LEU A 1 106 ? 6.730 2.370 1.696 1.00 83.69 106 LEU A O 1
ATOM 805 N N . VAL A 1 107 ? 4.859 3.503 2.207 1.00 83.75 107 VAL A N 1
ATOM 806 C CA . VAL A 1 107 ? 4.801 4.243 0.937 1.00 83.75 107 VAL A CA 1
ATOM 807 C C . VAL A 1 107 ? 6.053 5.101 0.753 1.00 83.75 107 VAL A C 1
ATOM 809 O O . VAL A 1 107 ? 6.697 5.009 -0.292 1.00 83.75 107 VAL A O 1
ATOM 812 N N . GLY A 1 108 ? 6.470 5.846 1.781 1.00 82.62 108 GLY A N 1
ATOM 813 C CA . GLY A 1 108 ? 7.698 6.646 1.737 1.00 82.62 108 GLY A CA 1
ATOM 814 C C . GLY A 1 108 ? 8.958 5.811 1.473 1.00 82.62 108 GLY A C 1
ATOM 815 O O . GLY A 1 108 ? 9.772 6.168 0.618 1.00 82.62 108 GLY A O 1
ATOM 816 N N . MET A 1 109 ? 9.088 4.652 2.130 1.00 80.25 109 MET A N 1
ATOM 817 C CA . MET A 1 109 ? 10.199 3.717 1.901 1.00 80.25 109 MET A CA 1
ATOM 818 C C . MET A 1 109 ? 10.244 3.221 0.453 1.00 80.25 109 MET A C 1
ATOM 820 O O . MET A 1 109 ? 11.319 3.158 -0.150 1.00 80.25 109 MET A O 1
ATOM 824 N N . LEU A 1 110 ? 9.083 2.869 -0.113 1.00 82.44 110 LEU A N 1
ATOM 825 C CA . LEU A 1 110 ? 8.973 2.411 -1.499 1.00 82.44 110 LEU A CA 1
ATOM 826 C C . LEU A 1 110 ? 9.365 3.514 -2.486 1.00 82.44 110 LEU A C 1
ATOM 828 O O . LEU A 1 110 ? 10.046 3.243 -3.475 1.00 82.44 110 LEU A O 1
ATOM 832 N N . GLU A 1 111 ? 8.980 4.760 -2.216 1.00 81.94 111 GLU A N 1
ATOM 833 C CA . GLU A 1 111 ? 9.311 5.901 -3.071 1.00 81.94 111 GLU A CA 1
ATOM 834 C C . GLU A 1 111 ? 10.800 6.252 -3.042 1.00 81.94 111 GLU A C 1
ATOM 836 O O . GLU A 1 111 ? 11.394 6.503 -4.090 1.00 81.94 111 GLU A O 1
ATOM 841 N N . GLN A 1 112 ? 11.441 6.195 -1.879 1.00 80.81 112 GLN A N 1
ATOM 842 C CA . GLN A 1 112 ? 12.879 6.442 -1.768 1.00 80.81 112 GLN A CA 1
ATOM 843 C C . GLN A 1 112 ? 13.731 5.309 -2.319 1.00 80.81 112 GLN A C 1
ATOM 845 O O . GLN A 1 112 ? 14.771 5.559 -2.930 1.00 80.81 112 GLN A O 1
ATOM 850 N N . HIS A 1 113 ? 13.317 4.056 -2.108 1.00 80.19 113 HIS A N 1
ATOM 851 C CA . HIS A 1 113 ? 13.938 2.937 -2.806 1.00 80.19 113 HIS A CA 1
ATOM 852 C C . HIS A 1 113 ? 13.842 3.159 -4.316 1.00 80.19 113 HIS A C 1
ATOM 854 O O . HIS A 1 113 ? 14.828 2.975 -5.026 1.00 80.19 113 HIS A O 1
ATOM 860 N N . ALA A 1 114 ? 12.691 3.644 -4.791 1.00 79.88 114 ALA A N 1
ATOM 861 C CA . ALA A 1 114 ? 12.507 3.888 -6.204 1.00 79.88 114 ALA A CA 1
ATOM 862 C C . ALA A 1 114 ? 13.382 5.014 -6.767 1.00 79.88 114 ALA A C 1
ATOM 864 O O . ALA A 1 114 ? 13.962 4.861 -7.840 1.00 79.88 114 ALA A O 1
ATOM 865 N N . ALA A 1 115 ? 13.526 6.113 -6.027 1.00 78.75 115 ALA A N 1
ATOM 866 C CA . ALA A 1 115 ? 14.400 7.220 -6.404 1.00 78.75 115 ALA A CA 1
ATOM 867 C C . ALA A 1 115 ? 15.881 6.806 -6.482 1.00 78.75 115 ALA A C 1
ATOM 869 O O . ALA A 1 115 ? 16.615 7.310 -7.325 1.00 78.75 115 ALA A O 1
ATOM 870 N N . ARG A 1 116 ? 16.327 5.865 -5.637 1.00 79.88 116 ARG A N 1
ATOM 871 C CA . ARG A 1 116 ? 17.710 5.357 -5.668 1.00 79.88 116 ARG A CA 1
ATOM 872 C C . ARG A 1 116 ? 18.002 4.445 -6.861 1.00 79.88 116 ARG A C 1
ATOM 874 O O . ARG A 1 116 ? 19.152 4.362 -7.270 1.00 79.88 116 ARG A O 1
ATOM 881 N N . GLN A 1 117 ? 16.988 3.768 -7.397 1.00 76.94 117 GLN A N 1
ATOM 882 C CA . GLN A 1 117 ? 17.144 2.801 -8.490 1.00 76.94 117 GLN A CA 1
ATOM 883 C C . GLN A 1 117 ? 16.886 3.400 -9.882 1.00 76.94 117 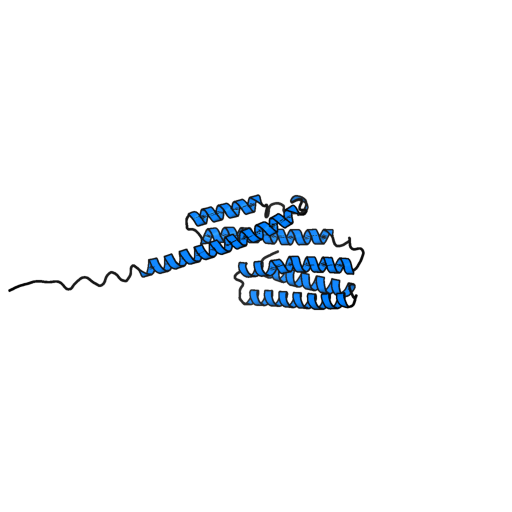GLN A C 1
ATOM 885 O O . GLN A 1 117 ? 17.176 2.760 -10.882 1.00 76.94 117 GLN A O 1
ATOM 890 N N . SER A 1 118 ? 16.362 4.626 -10.004 1.00 70.88 118 SER A N 1
ATOM 891 C CA . SER A 1 118 ? 15.902 5.178 -11.293 1.00 70.88 118 SER A CA 1
ATOM 892 C C . SER A 1 118 ? 17.000 5.495 -12.329 1.00 70.88 118 SER A C 1
ATOM 894 O O . SER A 1 118 ? 16.698 6.107 -13.348 1.00 70.88 118 SER A O 1
ATOM 896 N N . GLY A 1 119 ? 18.257 5.108 -12.097 1.00 72.94 119 GLY A N 1
ATOM 897 C CA . GLY A 1 119 ? 19.379 5.341 -13.016 1.00 72.94 119 GLY A CA 1
ATOM 898 C C . GLY A 1 119 ? 20.410 4.211 -13.073 1.00 72.94 119 GLY A C 1
ATOM 899 O O . GLY A 1 119 ? 21.504 4.434 -13.582 1.00 72.94 119 GLY A O 1
ATOM 900 N N . SER A 1 120 ? 20.101 3.032 -12.525 1.00 80.25 120 SER A N 1
ATOM 901 C CA . SER A 1 120 ? 21.054 1.920 -12.373 1.00 80.25 120 SER A CA 1
ATOM 902 C C . SER A 1 120 ? 20.835 0.747 -13.335 1.00 80.25 120 SER A C 1
ATOM 904 O O . SER A 1 120 ? 21.638 -0.181 -13.317 1.00 80.25 120 SER A O 1
ATOM 906 N N . PHE A 1 121 ? 19.791 0.762 -14.169 1.00 90.94 121 PHE A N 1
ATOM 907 C CA . PHE A 1 121 ? 19.448 -0.391 -15.010 1.00 90.94 121 PHE A CA 1
ATOM 908 C C . PHE A 1 121 ? 20.372 -0.520 -16.222 1.00 90.94 121 PHE A C 1
ATOM 910 O O . PHE A 1 121 ? 20.553 0.434 -16.980 1.00 90.94 121 PHE A O 1
ATOM 917 N N . ALA A 1 122 ? 20.911 -1.720 -16.439 1.00 92.00 122 ALA A N 1
ATOM 918 C CA . ALA A 1 122 ? 21.739 -2.031 -17.600 1.00 92.00 122 ALA A CA 1
ATOM 919 C C . ALA A 1 122 ? 20.899 -2.317 -18.856 1.00 92.00 122 ALA A C 1
ATOM 921 O O . ALA A 1 122 ? 21.391 -2.174 -19.975 1.00 92.00 122 ALA A O 1
ATOM 922 N N . THR A 1 123 ? 19.640 -2.738 -18.683 1.00 95.19 123 THR A N 1
ATOM 923 C CA . THR A 1 123 ? 18.717 -3.070 -19.781 1.00 95.19 123 THR A CA 1
ATOM 924 C C . THR A 1 123 ? 17.278 -2.662 -19.465 1.00 95.19 123 THR A C 1
ATOM 926 O O . THR A 1 123 ? 16.877 -2.588 -18.303 1.00 95.19 123 THR A O 1
ATOM 929 N N . GLU A 1 124 ? 16.457 -2.473 -20.500 1.00 94.56 124 GLU A N 1
ATOM 930 C CA . GLU A 1 124 ? 15.020 -2.206 -20.330 1.00 94.56 124 GLU A CA 1
ATOM 931 C C . GLU A 1 124 ? 14.266 -3.397 -19.719 1.00 94.56 124 GLU A C 1
ATOM 933 O O . GLU A 1 124 ? 13.304 -3.207 -18.980 1.00 94.56 124 GLU A O 1
ATOM 938 N N . ALA A 1 125 ? 14.725 -4.629 -19.964 1.00 95.94 125 ALA A N 1
ATOM 939 C CA . ALA A 1 125 ? 14.165 -5.827 -19.341 1.00 95.94 125 ALA A CA 1
ATOM 940 C C . ALA A 1 125 ? 14.369 -5.822 -17.817 1.00 95.94 125 ALA A C 1
ATOM 942 O O . ALA A 1 125 ? 13.460 -6.160 -17.058 1.00 95.94 125 ALA A O 1
ATOM 943 N N . GLU A 1 126 ? 15.546 -5.394 -17.355 1.00 94.56 126 GLU A N 1
ATOM 944 C CA . GLU A 1 126 ? 15.828 -5.206 -15.931 1.00 94.56 126 GLU A CA 1
ATOM 945 C C . GLU A 1 126 ? 14.942 -4.105 -15.333 1.00 94.56 126 GLU A C 1
ATOM 947 O O . GLU A 1 126 ? 14.314 -4.306 -14.289 1.00 94.56 126 GLU A O 1
ATOM 952 N N . GLN A 1 127 ? 14.820 -2.972 -16.033 1.00 94.62 127 GLN A N 1
ATOM 953 C CA . GLN A 1 127 ? 13.937 -1.883 -15.624 1.00 94.62 127 GLN A CA 1
ATOM 954 C C . GLN A 1 127 ? 12.473 -2.338 -15.536 1.00 94.62 127 GLN A C 1
ATOM 956 O O . GLN A 1 127 ? 11.770 -1.966 -14.595 1.00 94.62 127 GLN A O 1
ATOM 961 N N . TYR A 1 128 ? 12.016 -3.179 -16.466 1.00 96.56 128 TYR A N 1
ATOM 962 C CA . TYR A 1 128 ? 10.678 -3.761 -16.437 1.00 96.56 128 TYR A CA 1
ATOM 963 C C . TYR A 1 128 ? 10.448 -4.610 -15.181 1.00 96.56 128 TYR A C 1
ATOM 965 O O . TYR A 1 128 ? 9.465 -4.400 -14.470 1.00 96.56 128 TYR A O 1
ATOM 973 N N . GLN A 1 129 ? 11.368 -5.528 -14.864 1.00 94.75 129 GLN A N 1
ATOM 974 C CA . GLN A 1 129 ? 11.265 -6.363 -13.659 1.00 94.75 129 GLN A CA 1
ATOM 975 C C . GLN A 1 129 ? 11.225 -5.517 -12.386 1.00 94.75 129 GLN A C 1
ATOM 977 O O . GLN A 1 129 ? 10.452 -5.791 -11.462 1.00 94.75 129 GLN A O 1
ATOM 982 N N . TYR A 1 130 ? 12.021 -4.452 -12.355 1.00 93.62 130 TYR A N 1
ATOM 983 C CA . TYR A 1 130 ? 12.004 -3.495 -11.266 1.00 93.62 130 TYR A CA 1
ATOM 984 C C . TYR A 1 130 ? 10.651 -2.762 -11.150 1.00 93.62 130 TYR A C 1
ATOM 986 O O . TYR A 1 130 ? 10.081 -2.710 -10.055 1.00 93.62 130 TYR A O 1
ATOM 994 N N . GLU A 1 131 ? 10.094 -2.230 -12.244 1.00 94.88 131 GLU A N 1
ATOM 995 C CA . GLU A 1 131 ? 8.798 -1.535 -12.209 1.00 94.88 131 GLU A CA 1
ATOM 996 C C . GLU A 1 131 ? 7.651 -2.498 -11.865 1.00 94.88 131 GLU A C 1
ATOM 998 O O . GLU A 1 131 ? 6.728 -2.118 -11.145 1.00 94.88 131 GLU A O 1
ATOM 1003 N N . LEU A 1 132 ? 7.727 -3.765 -12.288 1.00 95.62 132 LEU A N 1
ATOM 1004 C CA . LEU A 1 132 ? 6.771 -4.806 -11.907 1.00 95.62 132 LEU A CA 1
ATOM 1005 C C . LEU A 1 132 ? 6.810 -5.074 -10.397 1.00 95.62 132 LEU A C 1
ATOM 1007 O O . LEU A 1 132 ? 5.764 -5.125 -9.741 1.00 95.62 132 LEU A O 1
ATOM 1011 N N . ALA A 1 133 ? 8.005 -5.215 -9.820 1.00 91.12 133 ALA A N 1
ATOM 1012 C CA . ALA A 1 133 ? 8.165 -5.368 -8.377 1.00 91.12 133 ALA A CA 1
ATOM 1013 C C . ALA A 1 133 ? 7.639 -4.134 -7.627 1.00 91.12 133 ALA A C 1
ATOM 1015 O O . ALA A 1 133 ? 6.946 -4.259 -6.614 1.00 91.12 133 ALA A O 1
ATOM 1016 N N . ARG A 1 134 ? 7.917 -2.932 -8.141 1.00 89.81 134 ARG A N 1
ATOM 1017 C CA . ARG A 1 134 ? 7.407 -1.675 -7.588 1.00 89.81 134 ARG A CA 1
ATOM 1018 C C . ARG A 1 134 ? 5.880 -1.609 -7.627 1.00 89.81 134 ARG A C 1
ATOM 1020 O O . ARG A 1 134 ? 5.287 -1.284 -6.602 1.00 89.81 134 ARG A O 1
ATOM 1027 N N . TYR A 1 135 ? 5.247 -1.961 -8.745 1.00 94.94 135 TYR A N 1
ATOM 1028 C CA . TYR A 1 135 ? 3.790 -2.038 -8.865 1.00 94.94 135 TYR A CA 1
ATOM 1029 C C . TYR A 1 135 ? 3.191 -2.967 -7.803 1.00 94.94 135 TYR A C 1
ATOM 1031 O O . TYR A 1 135 ? 2.309 -2.544 -7.056 1.00 94.94 135 TYR A O 1
ATOM 1039 N N . ARG A 1 136 ? 3.710 -4.201 -7.688 1.00 92.62 136 ARG A N 1
ATOM 1040 C CA . ARG A 1 136 ? 3.216 -5.205 -6.727 1.00 92.62 136 ARG A CA 1
ATOM 1041 C C . ARG A 1 136 ? 3.293 -4.698 -5.290 1.00 92.62 136 ARG A C 1
ATOM 1043 O O . ARG A 1 136 ? 2.313 -4.785 -4.559 1.00 92.62 136 ARG A O 1
ATOM 1050 N N . ASN A 1 137 ? 4.411 -4.068 -4.927 1.00 89.31 137 ASN A N 1
ATOM 1051 C CA . ASN A 1 137 ? 4.587 -3.483 -3.600 1.00 89.31 137 ASN A CA 1
ATOM 1052 C C . ASN A 1 137 ? 3.519 -2.428 -3.258 1.00 89.31 137 ASN A C 1
ATOM 1054 O O . ASN A 1 137 ? 3.094 -2.353 -2.110 1.00 89.31 137 ASN A O 1
ATOM 1058 N N . PHE A 1 138 ? 3.088 -1.605 -4.221 1.00 91.50 138 PHE A N 1
ATOM 1059 C CA . PHE A 1 138 ? 1.998 -0.649 -3.992 1.00 91.50 138 PHE A CA 1
ATOM 1060 C C . PHE A 1 138 ? 0.616 -1.316 -4.031 1.00 91.50 138 PHE A C 1
ATOM 1062 O O . PHE A 1 138 ? -0.266 -0.927 -3.267 1.00 91.50 138 PHE A O 1
ATOM 1069 N N . GLU A 1 139 ? 0.408 -2.298 -4.91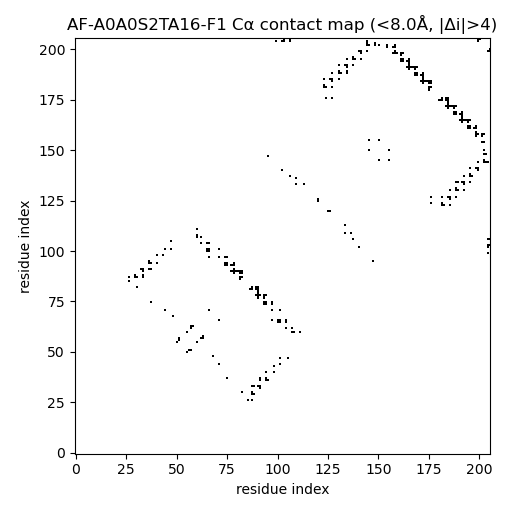2 1.00 93.88 139 GLU A N 1
ATOM 1070 C CA . GLU A 1 139 ? -0.866 -3.017 -5.056 1.00 93.88 139 GLU A CA 1
ATOM 1071 C C . GLU A 1 139 ? -1.242 -3.756 -3.764 1.00 93.88 139 GLU A C 1
ATOM 1073 O O . GLU A 1 139 ? -2.394 -3.682 -3.332 1.00 93.88 139 GLU A O 1
ATOM 1078 N N . GLU A 1 140 ? -0.260 -4.368 -3.096 1.00 88.94 140 GLU A N 1
ATOM 1079 C CA . GLU A 1 140 ? -0.411 -5.031 -1.793 1.00 88.94 140 GLU A CA 1
ATOM 1080 C C . GLU A 1 140 ? -0.975 -4.103 -0.701 1.00 88.94 140 GLU A C 1
ATOM 1082 O O . GLU A 1 140 ? -1.643 -4.565 0.221 1.00 88.94 140 GLU A O 1
ATOM 1087 N N . LEU A 1 141 ? -0.765 -2.784 -0.811 1.00 87.56 141 LEU A N 1
ATOM 1088 C CA . LEU A 1 141 ? -1.254 -1.808 0.169 1.00 87.56 141 LEU A CA 1
ATOM 1089 C C . LEU A 1 141 ? -2.723 -1.416 -0.050 1.00 87.56 141 LEU A C 1
ATOM 1091 O O . LEU A 1 141 ? -3.351 -0.845 0.845 1.00 87.56 141 LEU A O 1
ATOM 1095 N N . VAL A 1 142 ? -3.299 -1.693 -1.223 1.00 89.12 142 VAL A N 1
ATOM 1096 C CA . VAL A 1 142 ? -4.648 -1.220 -1.571 1.00 89.12 142 VAL A CA 1
ATOM 1097 C C . VAL A 1 142 ? -5.756 -1.855 -0.725 1.00 89.12 142 VAL A C 1
ATOM 1099 O O . VAL A 1 142 ? -6.615 -1.105 -0.248 1.00 89.12 142 VAL A O 1
ATOM 1102 N N . PRO A 1 143 ? -5.798 -3.187 -0.504 1.00 84.44 143 PRO A N 1
ATOM 1103 C CA . PRO A 1 143 ? -6.822 -3.794 0.349 1.00 84.44 143 PRO A CA 1
ATOM 1104 C C . PRO A 1 143 ? -6.849 -3.174 1.753 1.00 84.44 143 PRO A C 1
ATOM 1106 O O . PRO A 1 143 ? -7.921 -2.925 2.304 1.00 84.44 143 PRO A O 1
ATOM 1109 N N . LEU A 1 144 ? -5.670 -2.819 2.264 1.00 77.88 144 LEU A N 1
ATOM 1110 C CA . LEU A 1 144 ? -5.475 -2.248 3.596 1.00 77.88 144 LEU A CA 1
ATOM 1111 C C . LEU A 1 144 ? -6.069 -0.845 3.681 1.00 77.88 144 LEU A C 1
ATOM 1113 O O . LEU A 1 144 ? -6.768 -0.487 4.629 1.00 77.88 144 LEU A O 1
ATOM 1117 N N . ALA A 1 145 ? -5.826 -0.060 2.633 1.00 81.31 145 ALA A N 1
ATOM 1118 C CA . ALA A 1 145 ? -6.352 1.285 2.503 1.00 81.31 145 ALA A CA 1
ATOM 1119 C C . ALA A 1 145 ? -7.893 1.281 2.420 1.00 81.31 145 ALA A C 1
ATOM 1121 O O . ALA A 1 145 ? -8.558 2.148 2.994 1.00 81.31 145 ALA A O 1
ATOM 1122 N N . LYS A 1 146 ? -8.473 0.267 1.759 1.00 80.75 146 LYS A N 1
ATOM 1123 C CA . LYS A 1 146 ? -9.928 0.101 1.614 1.00 80.75 146 LYS A CA 1
ATOM 1124 C C . LYS A 1 146 ? -10.630 -0.274 2.918 1.00 80.75 146 LYS A C 1
ATOM 1126 O O . LYS A 1 146 ? -11.698 0.271 3.188 1.00 80.75 146 LYS A O 1
ATOM 1131 N N . GLU A 1 147 ? -10.061 -1.183 3.712 1.00 73.94 147 GLU A N 1
ATOM 1132 C CA . GLU A 1 147 ? -10.664 -1.628 4.982 1.00 73.94 147 GLU A CA 1
ATOM 1133 C C . GLU A 1 147 ? -10.745 -0.488 6.010 1.00 73.94 147 GLU A C 1
ATOM 1135 O O . GLU A 1 147 ? -11.695 -0.391 6.788 1.00 73.94 147 GLU A O 1
ATOM 1140 N N . ARG A 1 148 ? -9.783 0.435 5.956 1.00 67.19 148 ARG A N 1
ATOM 1141 C CA . ARG A 1 148 ? -9.631 1.535 6.905 1.00 67.19 148 ARG A CA 1
ATOM 1142 C C . ARG A 1 148 ? -10.686 2.633 6.784 1.00 67.19 148 ARG A C 1
ATOM 1144 O O . ARG A 1 148 ? -11.201 3.114 7.790 1.00 67.19 148 ARG A O 1
ATOM 1151 N N . MET A 1 149 ? -10.943 3.115 5.572 1.00 61.53 149 MET A N 1
ATOM 1152 C CA . MET A 1 149 ? -11.489 4.467 5.424 1.00 61.53 149 MET A CA 1
ATOM 1153 C C . MET A 1 149 ? -12.996 4.590 5.653 1.00 61.53 149 MET A C 1
ATOM 1155 O O . MET A 1 149 ? -13.492 5.715 5.659 1.00 61.53 149 MET A O 1
ATOM 1159 N N . ARG A 1 150 ? -13.732 3.473 5.800 1.00 65.31 150 ARG A N 1
ATOM 1160 C CA . ARG A 1 150 ? -15.198 3.447 5.607 1.00 65.31 150 ARG A CA 1
ATOM 1161 C C . ARG A 1 150 ? -15.599 4.425 4.486 1.00 65.31 150 ARG A C 1
ATOM 1163 O O . ARG A 1 150 ? -16.384 5.343 4.738 1.00 65.31 150 ARG A O 1
ATOM 1170 N N . PRO A 1 151 ? -14.966 4.327 3.297 1.00 67.75 151 PRO A N 1
ATOM 1171 C CA . PRO A 1 151 ? -15.056 5.391 2.316 1.00 67.75 151 PRO A CA 1
ATOM 1172 C C . PRO A 1 151 ? -16.517 5.565 1.914 1.00 67.75 151 PRO A C 1
ATOM 1174 O O . PRO A 1 151 ? -17.289 4.600 1.922 1.00 67.75 151 PRO A O 1
ATOM 1177 N N . THR A 1 152 ? -16.901 6.782 1.527 1.00 82.38 152 THR A N 1
ATOM 1178 C CA . THR A 1 152 ? -18.208 6.963 0.893 1.00 82.38 152 THR A CA 1
ATOM 1179 C C . THR A 1 152 ? -18.308 6.022 -0.313 1.00 82.38 152 THR A C 1
ATOM 1181 O O . THR A 1 152 ? -17.289 5.598 -0.876 1.00 82.38 152 THR A O 1
ATOM 1184 N N . LYS A 1 153 ? -19.528 5.654 -0.716 1.00 84.25 153 LYS A N 1
ATOM 1185 C CA . LYS A 1 153 ? -19.718 4.738 -1.853 1.00 84.25 153 LYS A CA 1
ATOM 1186 C C . LYS A 1 153 ? -18.992 5.247 -3.104 1.00 84.25 153 LYS A C 1
ATOM 1188 O O . LYS A 1 153 ? -18.417 4.453 -3.844 1.00 84.25 153 LYS A O 1
ATOM 1193 N N . GLU A 1 154 ? -18.951 6.562 -3.282 1.00 86.69 154 GLU A N 1
ATOM 1194 C CA . GLU A 1 154 ? -18.260 7.264 -4.362 1.00 86.69 154 GLU A CA 1
ATOM 1195 C C . GLU A 1 154 ? -16.739 7.070 -4.277 1.00 86.69 154 GLU A C 1
ATOM 1197 O O . GLU A 1 154 ? -16.108 6.715 -5.272 1.00 86.69 154 GLU A O 1
ATOM 1202 N N . SER A 1 155 ? -16.141 7.216 -3.089 1.00 87.31 155 SER A N 1
ATOM 1203 C CA . SER A 1 155 ? -14.709 6.961 -2.882 1.00 87.31 155 SER A CA 1
ATOM 1204 C C . SER A 1 155 ? -14.347 5.496 -3.126 1.00 87.31 155 SER A C 1
ATOM 1206 O O . SER A 1 155 ? -13.335 5.219 -3.767 1.00 87.31 155 SER A O 1
ATOM 1208 N N . VAL A 1 156 ? -15.189 4.546 -2.695 1.00 88.50 156 VAL A N 1
ATOM 1209 C CA . VAL A 1 156 ? -14.990 3.114 -2.993 1.00 88.50 156 VAL A CA 1
ATOM 1210 C C . VAL A 1 156 ? -14.992 2.869 -4.503 1.00 88.50 156 VAL A C 1
ATOM 1212 O O . VAL A 1 156 ? -14.115 2.173 -5.018 1.00 88.50 156 VAL A O 1
ATOM 1215 N N . GLN A 1 157 ? -15.960 3.438 -5.225 1.00 91.50 157 GLN A N 1
ATOM 1216 C CA . GLN A 1 157 ? -16.051 3.308 -6.681 1.00 91.50 157 GLN A CA 1
ATOM 1217 C C . GLN A 1 157 ? -14.839 3.921 -7.384 1.00 91.50 157 GLN A C 1
ATOM 1219 O O . GLN A 1 157 ? -14.285 3.298 -8.291 1.00 91.50 157 GLN A O 1
ATOM 1224 N N . LEU A 1 158 ? -14.389 5.098 -6.943 1.00 93.25 158 LEU A N 1
ATOM 1225 C CA . LEU A 1 158 ? -13.207 5.754 -7.493 1.00 93.25 158 LEU A CA 1
ATOM 1226 C C . LEU A 1 158 ? -11.943 4.913 -7.276 1.00 93.25 158 LEU A C 1
ATOM 1228 O O . LEU A 1 158 ? -11.193 4.691 -8.226 1.00 93.25 158 LEU A O 1
ATOM 1232 N N . VAL A 1 159 ? -11.730 4.404 -6.059 1.00 92.81 159 VAL A N 1
ATOM 1233 C CA . VAL A 1 159 ? -10.605 3.512 -5.736 1.00 92.81 159 VAL A CA 1
ATOM 1234 C C . VAL A 1 159 ? -10.644 2.264 -6.612 1.00 92.81 159 VAL A C 1
ATOM 1236 O O . VAL A 1 159 ? -9.647 1.945 -7.255 1.00 92.81 159 VAL A O 1
ATOM 1239 N N . ASN A 1 160 ? -11.793 1.591 -6.709 1.00 93.81 160 ASN A N 1
ATOM 1240 C CA . ASN A 1 160 ? -11.935 0.405 -7.554 1.00 93.81 160 ASN A CA 1
ATOM 1241 C C . ASN A 1 160 ? -11.649 0.725 -9.030 1.00 93.81 160 ASN A C 1
ATOM 1243 O O . ASN A 1 160 ? -10.914 -0.008 -9.681 1.00 93.81 160 ASN A O 1
ATOM 1247 N N . GLY A 1 161 ? -12.158 1.845 -9.551 1.00 96.88 161 GLY A N 1
ATOM 1248 C CA . GLY A 1 161 ? -11.899 2.265 -10.929 1.00 96.88 161 GLY A CA 1
ATOM 1249 C C . GLY A 1 161 ? -10.423 2.567 -11.207 1.00 96.88 161 GLY A C 1
ATOM 1250 O O . GLY A 1 161 ? -9.933 2.285 -12.299 1.00 96.88 161 GLY A O 1
ATOM 1251 N N . LEU A 1 162 ? -9.693 3.116 -10.232 1.00 97.31 162 LEU A N 1
ATOM 1252 C CA . LEU A 1 162 ? -8.245 3.322 -10.331 1.00 97.31 162 LEU A CA 1
ATOM 1253 C C . LEU A 1 162 ? -7.485 1.990 -10.309 1.00 97.31 162 LEU A C 1
ATOM 1255 O O . LEU A 1 162 ? -6.584 1.803 -11.123 1.00 97.31 162 LEU A O 1
ATOM 1259 N N . VAL A 1 163 ? -7.878 1.055 -9.440 1.00 96.94 163 VAL A N 1
ATOM 1260 C CA . VAL A 1 163 ? -7.293 -0.296 -9.379 1.00 96.94 163 VAL A CA 1
ATOM 1261 C C . VAL A 1 163 ? -7.489 -1.042 -10.694 1.00 96.94 163 VAL A C 1
ATOM 1263 O O . VAL A 1 163 ? -6.521 -1.555 -11.245 1.00 96.94 163 VAL A O 1
ATOM 1266 N N . GLU A 1 164 ? -8.703 -1.053 -11.245 1.00 98.06 164 GLU A N 1
ATOM 1267 C CA . GLU A 1 164 ? -8.980 -1.726 -12.519 1.00 98.06 164 GLU A CA 1
ATOM 1268 C C . GLU A 1 164 ? -8.205 -1.098 -13.686 1.00 98.06 164 GLU A C 1
ATOM 1270 O O . GLU A 1 164 ? -7.660 -1.811 -14.529 1.00 98.06 164 GLU A O 1
ATOM 1275 N N . LYS A 1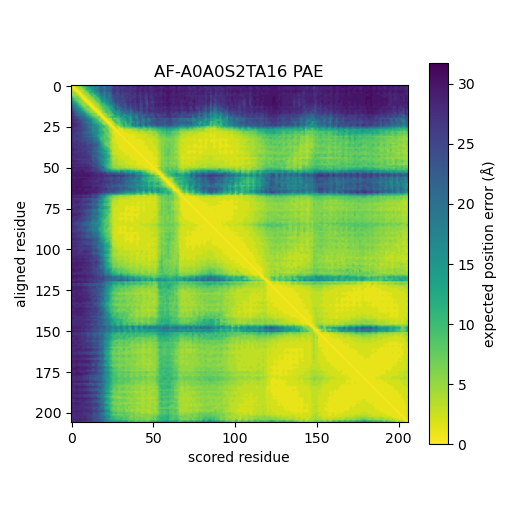 165 ? -8.053 0.233 -13.709 1.00 98.38 165 LYS A N 1
ATOM 1276 C CA . LYS A 1 165 ? -7.162 0.897 -14.676 1.00 98.38 165 LYS A CA 1
ATOM 1277 C C . LYS A 1 165 ? -5.702 0.485 -14.488 1.00 98.38 165 LYS A C 1
ATOM 1279 O O . LYS A 1 165 ? -5.011 0.272 -15.478 1.00 98.38 165 LYS A O 1
ATOM 1284 N N . GLY A 1 166 ? -5.237 0.376 -13.243 1.00 98.19 166 GLY A N 1
ATOM 1285 C CA . GLY A 1 166 ? -3.895 -0.106 -12.919 1.00 98.19 166 GLY A CA 1
ATOM 1286 C C . GLY A 1 166 ? -3.648 -1.516 -13.455 1.00 98.19 166 GLY A C 1
ATOM 1287 O O . GLY A 1 166 ? -2.669 -1.734 -14.162 1.00 98.19 166 GLY A O 1
ATOM 1288 N N . LYS A 1 167 ? -4.586 -2.437 -13.212 1.00 98.31 167 LYS A N 1
ATOM 1289 C CA . LYS A 1 167 ? -4.535 -3.812 -13.729 1.00 98.31 167 LYS A CA 1
ATOM 1290 C C . LYS A 1 167 ? -4.498 -3.863 -15.251 1.00 98.31 167 LYS A C 1
ATOM 1292 O O . LYS A 1 167 ? -3.718 -4.630 -15.799 1.00 98.31 167 LYS A O 1
ATOM 1297 N N . LYS A 1 168 ? -5.295 -3.032 -15.931 1.00 98.50 168 LYS A N 1
ATOM 1298 C CA . LYS A 1 168 ? -5.272 -2.957 -17.396 1.00 98.50 168 LYS A CA 1
ATOM 1299 C C . LYS A 1 168 ? -3.892 -2.555 -17.919 1.00 98.50 168 LYS A C 1
ATOM 1301 O O . LYS A 1 168 ? -3.345 -3.261 -18.752 1.00 98.50 168 LYS A O 1
ATOM 1306 N N . PHE A 1 169 ? -3.308 -1.482 -17.383 1.00 98.69 169 PHE A N 1
ATOM 1307 C CA . PHE A 1 169 ? -1.950 -1.081 -17.762 1.00 98.69 169 PHE A CA 1
ATOM 1308 C C . PHE A 1 169 ? -0.918 -2.171 -17.468 1.00 98.69 169 PHE A C 1
ATOM 1310 O O . PHE A 1 169 ? -0.011 -2.376 -18.262 1.00 98.69 169 PHE A O 1
ATOM 1317 N N . ARG A 1 170 ? -1.060 -2.901 -16.355 1.00 98.56 170 ARG A N 1
ATOM 1318 C CA . ARG A 1 170 ? -0.201 -4.052 -16.065 1.00 98.56 170 ARG A CA 1
ATOM 1319 C C . ARG A 1 170 ? -0.338 -5.149 -17.125 1.00 98.56 170 ARG A C 1
ATOM 1321 O O . ARG A 1 170 ? 0.678 -5.671 -17.553 1.00 98.56 170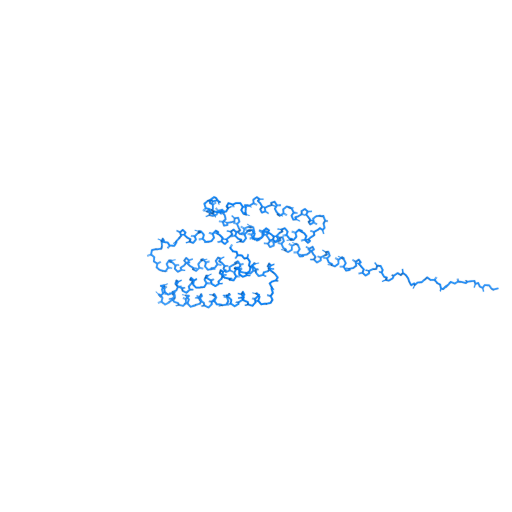 ARG A O 1
ATOM 1328 N N . MET A 1 171 ? -1.557 -5.485 -17.546 1.00 98.50 171 MET A N 1
ATOM 1329 C CA . MET A 1 171 ? -1.771 -6.481 -18.602 1.00 98.50 171 MET A CA 1
ATOM 1330 C C . MET A 1 171 ? -1.137 -6.046 -19.927 1.00 98.50 171 MET A C 1
ATOM 1332 O O . MET A 1 171 ? -0.475 -6.852 -20.573 1.00 98.50 171 MET A O 1
ATOM 1336 N N . ASP A 1 172 ? -1.309 -4.776 -20.306 1.00 98.38 172 ASP A N 1
ATOM 1337 C CA . ASP A 1 172 ? -0.699 -4.210 -21.515 1.00 98.38 172 ASP A CA 1
ATOM 1338 C C . ASP A 1 172 ? 0.843 -4.250 -21.419 1.00 98.38 172 ASP A C 1
ATOM 1340 O O . ASP A 1 172 ? 1.524 -4.599 -22.385 1.00 98.38 172 ASP A O 1
ATOM 1344 N N . ALA A 1 173 ? 1.392 -3.980 -20.229 1.00 98.50 173 ALA A N 1
ATOM 1345 C CA . ALA A 1 173 ? 2.821 -4.063 -19.949 1.00 98.50 173 ALA A CA 1
ATOM 1346 C C . ALA A 1 173 ? 3.366 -5.499 -20.031 1.00 98.50 173 ALA A C 1
ATOM 1348 O O . ALA A 1 173 ? 4.380 -5.724 -20.690 1.00 98.50 173 ALA A O 1
ATOM 1349 N N . ASP A 1 174 ? 2.684 -6.462 -19.400 1.00 98.31 174 ASP A N 1
ATOM 1350 C CA . ASP A 1 174 ? 3.027 -7.889 -19.455 1.00 98.31 174 ASP A CA 1
ATOM 1351 C C . ASP A 1 174 ? 3.040 -8.365 -20.925 1.00 98.31 174 ASP A C 1
ATOM 1353 O O . ASP A 1 174 ? 4.008 -8.975 -21.374 1.00 98.31 174 ASP A O 1
ATOM 1357 N N . GLN A 1 175 ? 2.032 -7.978 -21.718 1.00 98.44 175 GLN A N 1
ATOM 1358 C CA . GLN A 1 175 ? 1.970 -8.297 -23.147 1.00 98.44 175 GLN A CA 1
ATOM 1359 C C . GLN A 1 175 ? 3.127 -7.677 -23.952 1.00 98.44 175 GLN A C 1
ATOM 1361 O O . GLN A 1 175 ? 3.671 -8.334 -24.841 1.00 98.44 175 GLN A O 1
ATOM 1366 N N . GLY A 1 176 ? 3.493 -6.421 -23.678 1.00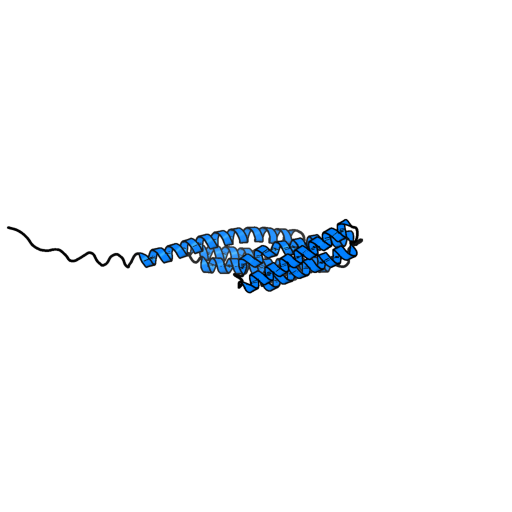 98.12 176 GLY A N 1
ATOM 1367 C CA . GLY A 1 176 ? 4.634 -5.769 -24.328 1.00 98.12 176 GLY A CA 1
ATOM 1368 C C . GLY A 1 176 ? 5.953 -6.477 -24.013 1.00 98.12 176 GLY A C 1
ATOM 1369 O O . GLY A 1 176 ? 6.738 -6.758 -24.918 1.00 98.12 176 GLY A O 1
ATOM 1370 N N . ALA A 1 177 ? 6.158 -6.851 -22.747 1.00 98.19 177 ALA A N 1
ATOM 1371 C CA . ALA A 1 177 ? 7.342 -7.578 -22.302 1.00 98.19 177 ALA A CA 1
ATOM 1372 C C . ALA A 1 177 ? 7.452 -8.969 -22.951 1.00 98.19 177 ALA A C 1
ATOM 1374 O O . ALA A 1 177 ? 8.539 -9.345 -23.389 1.00 98.19 177 ALA A O 1
ATOM 1375 N N . ASP A 1 178 ? 6.339 -9.698 -23.085 1.00 98.12 178 ASP A N 1
ATOM 1376 C CA . ASP A 1 178 ? 6.291 -11.003 -23.764 1.00 98.12 178 ASP A CA 1
ATOM 1377 C C . ASP A 1 178 ? 6.658 -10.909 -25.258 1.00 98.12 178 ASP A C 1
ATOM 1379 O O . ASP A 1 178 ? 7.158 -11.867 -25.849 1.00 98.12 178 ASP A O 1
ATOM 1383 N N . GLN A 1 179 ? 6.440 -9.744 -25.875 1.00 98.19 179 GLN A N 1
ATOM 1384 C CA . GLN A 1 179 ? 6.823 -9.446 -27.261 1.00 98.19 179 GLN A CA 1
ATOM 1385 C C . GLN A 1 179 ? 8.254 -8.896 -27.387 1.00 98.19 179 GLN A C 1
ATOM 1387 O O . GLN A 1 179 ? 8.718 -8.652 -28.500 1.00 98.19 179 GLN A O 1
ATOM 1392 N N . GLY A 1 180 ? 8.954 -8.691 -26.268 1.00 97.88 180 GLY A N 1
ATOM 1393 C CA . GLY A 1 180 ? 10.274 -8.060 -26.220 1.00 97.88 180 GLY A CA 1
ATOM 1394 C C . GLY A 1 180 ? 10.256 -6.531 -26.337 1.00 97.88 180 GLY A C 1
ATOM 1395 O O . GLY A 1 180 ? 11.324 -5.920 -26.364 1.00 97.88 180 GLY A O 1
ATOM 1396 N N . ASP A 1 181 ? 9.079 -5.898 -26.373 1.00 98.19 181 ASP A N 1
ATOM 1397 C CA . ASP A 1 181 ? 8.911 -4.438 -26.366 1.00 98.19 181 ASP A CA 1
ATOM 1398 C C . ASP A 1 181 ? 8.990 -3.904 -24.924 1.00 98.19 181 ASP A C 1
ATOM 1400 O O . ASP A 1 181 ? 8.007 -3.459 -24.320 1.00 98.19 181 ASP A O 1
ATOM 1404 N N . TYR A 1 182 ? 10.184 -4.013 -24.334 1.00 97.88 182 TYR A N 1
ATOM 1405 C CA . TYR A 1 182 ? 10.421 -3.621 -22.944 1.00 97.88 182 TYR A CA 1
ATOM 1406 C C . TYR A 1 182 ? 10.298 -2.109 -22.725 1.00 97.88 182 TYR A C 1
ATOM 1408 O O . TYR A 1 182 ? 9.780 -1.704 -21.684 1.00 97.88 182 TYR A O 1
ATOM 1416 N N . ALA A 1 183 ? 10.679 -1.277 -23.699 1.00 96.94 183 ALA A N 1
ATOM 1417 C CA . ALA A 1 183 ? 10.483 0.171 -23.653 1.00 96.94 183 ALA A CA 1
ATOM 1418 C C . ALA A 1 183 ? 9.017 0.531 -23.380 1.00 96.94 183 ALA A C 1
ATOM 1420 O O . ALA A 1 183 ? 8.704 1.283 -22.449 1.00 96.94 183 ALA A O 1
ATOM 1421 N N . ARG A 1 184 ? 8.094 -0.043 -24.160 1.00 98.06 184 ARG A N 1
ATOM 1422 C CA . ARG A 1 184 ? 6.661 0.163 -23.956 1.00 98.06 184 ARG A CA 1
ATOM 1423 C C . ARG A 1 184 ? 6.177 -0.465 -22.654 1.00 98.06 184 ARG A C 1
ATOM 1425 O O . ARG A 1 184 ? 5.451 0.192 -21.907 1.00 98.06 184 ARG A O 1
ATOM 1432 N N . ALA A 1 185 ? 6.612 -1.687 -22.350 1.00 98.25 185 ALA A N 1
ATOM 1433 C CA . ALA A 1 185 ? 6.223 -2.386 -21.128 1.00 98.25 185 ALA A CA 1
ATOM 1434 C C . ALA A 1 185 ? 6.566 -1.584 -19.860 1.00 98.25 185 ALA A C 1
ATOM 1436 O O . ALA A 1 185 ? 5.760 -1.493 -18.933 1.00 98.25 185 ALA A O 1
ATOM 1437 N N . VAL A 1 186 ? 7.732 -0.933 -19.828 1.00 97.12 186 VAL A N 1
ATOM 1438 C CA . VAL A 1 186 ? 8.139 -0.036 -18.737 1.00 97.12 186 VAL A CA 1
ATOM 1439 C C . VAL A 1 186 ? 7.173 1.146 -18.599 1.00 97.12 186 VAL A C 1
ATOM 1441 O O . VAL A 1 186 ? 6.729 1.447 -17.487 1.00 97.12 186 VAL A O 1
ATOM 1444 N N . LEU A 1 187 ? 6.802 1.805 -19.701 1.00 97.75 187 LEU A N 1
ATOM 1445 C CA . LEU A 1 187 ? 5.873 2.945 -19.677 1.00 97.75 187 LEU A CA 1
ATOM 1446 C C . LEU A 1 187 ? 4.475 2.548 -19.185 1.00 97.75 187 LEU A C 1
ATOM 1448 O O . LEU A 1 187 ? 3.855 3.276 -18.393 1.00 97.75 187 LEU A O 1
ATOM 1452 N N . ASP A 1 188 ? 3.987 1.389 -19.621 1.00 98.56 188 ASP A N 1
ATOM 1453 C CA . ASP A 1 188 ? 2.703 0.844 -19.191 1.00 98.56 188 ASP A CA 1
ATOM 1454 C C . ASP A 1 188 ? 2.755 0.444 -17.706 1.00 98.56 188 ASP A C 1
ATOM 1456 O O . ASP A 1 188 ? 1.880 0.837 -16.930 1.00 98.56 188 ASP A O 1
ATOM 1460 N N . MET A 1 189 ? 3.839 -0.176 -17.230 1.00 98.12 189 MET A N 1
ATOM 1461 C CA . MET A 1 189 ? 3.999 -0.521 -15.810 1.00 98.12 189 MET A CA 1
ATOM 1462 C C . MET A 1 189 ? 4.101 0.714 -14.897 1.00 98.12 189 MET A C 1
ATOM 1464 O O . MET A 1 189 ? 3.527 0.764 -13.801 1.00 98.12 189 MET A O 1
ATOM 1468 N N . GLN A 1 190 ? 4.764 1.777 -15.356 1.00 96.56 190 GLN A N 1
ATOM 1469 C CA . 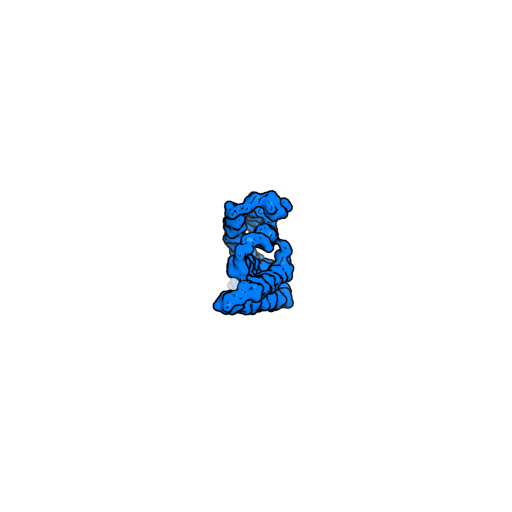GLN A 1 190 ? 4.766 3.062 -14.656 1.00 96.56 190 GLN A CA 1
ATOM 1470 C C . GLN A 1 190 ? 3.364 3.684 -14.614 1.00 96.56 190 GLN A C 1
ATOM 1472 O O . GLN A 1 190 ? 2.969 4.263 -13.595 1.00 96.56 190 GLN A O 1
ATOM 1477 N N . SER A 1 191 ? 2.588 3.555 -15.695 1.00 98.31 191 SER A N 1
ATOM 1478 C CA . SER A 1 191 ? 1.180 3.970 -15.734 1.00 98.31 191 SER A CA 1
ATOM 1479 C C . SER A 1 191 ? 0.332 3.179 -14.745 1.00 98.31 191 SER A C 1
ATOM 1481 O O . SER A 1 191 ? -0.454 3.787 -14.011 1.00 98.31 191 SER A O 1
ATOM 1483 N N . ALA A 1 192 ? 0.545 1.865 -14.660 1.00 98.25 192 ALA A N 1
ATOM 1484 C CA . ALA A 1 192 ? -0.096 0.990 -13.688 1.00 98.25 192 ALA A CA 1
ATOM 1485 C C . ALA A 1 192 ? 0.187 1.469 -12.256 1.00 98.25 192 ALA A C 1
ATOM 1487 O O . ALA A 1 192 ? -0.741 1.777 -11.501 1.00 98.25 192 ALA A O 1
ATOM 1488 N N . THR A 1 193 ? 1.467 1.665 -11.921 1.00 96.81 193 THR A N 1
ATOM 1489 C CA . THR A 1 193 ? 1.911 2.148 -10.603 1.00 96.81 193 THR A CA 1
ATOM 1490 C C . THR A 1 193 ? 1.302 3.508 -10.253 1.00 96.81 193 THR A C 1
ATOM 1492 O O . THR A 1 193 ? 0.864 3.720 -9.120 1.00 96.81 193 THR A O 1
ATOM 1495 N N . ARG A 1 194 ? 1.202 4.436 -11.217 1.00 97.25 194 ARG A N 1
ATOM 1496 C CA . ARG A 1 194 ? 0.544 5.737 -10.998 1.00 97.25 194 ARG A CA 1
ATOM 1497 C C . ARG A 1 194 ? -0.926 5.587 -10.608 1.00 97.25 194 ARG A C 1
ATOM 1499 O O . ARG A 1 194 ? -1.378 6.319 -9.729 1.00 97.25 194 ARG A O 1
ATOM 1506 N N . GLN A 1 195 ? -1.682 4.676 -11.227 1.00 98.19 195 GLN A N 1
ATOM 1507 C CA . GLN A 1 195 ? -3.090 4.486 -10.854 1.00 98.19 195 GLN A CA 1
ATOM 1508 C C . GLN A 1 195 ? -3.232 3.894 -9.451 1.00 98.19 195 GLN A C 1
ATOM 1510 O O . GLN A 1 195 ? -4.066 4.369 -8.680 1.00 98.19 195 GLN A O 1
ATOM 1515 N N . ILE A 1 196 ? -2.380 2.933 -9.086 1.00 97.31 196 ILE A N 1
ATOM 1516 C CA . ILE A 1 196 ? -2.379 2.355 -7.737 1.00 97.31 196 ILE A CA 1
ATOM 1517 C C . ILE A 1 196 ? -2.022 3.409 -6.684 1.00 97.31 196 ILE A C 1
ATOM 1519 O O . ILE A 1 196 ? -2.744 3.555 -5.701 1.00 97.31 196 ILE A O 1
ATOM 1523 N N . ARG A 1 197 ? -0.990 4.232 -6.912 1.00 94.38 197 ARG A N 1
ATOM 1524 C CA . ARG A 1 197 ? -0.655 5.346 -6.005 1.00 94.38 197 ARG A CA 1
ATOM 1525 C C . ARG A 1 197 ? -1.817 6.324 -5.840 1.00 94.38 197 ARG A C 1
ATOM 1527 O O . ARG A 1 197 ? -2.121 6.735 -4.726 1.00 94.38 197 ARG A O 1
ATOM 1534 N N . ARG A 1 198 ? -2.528 6.656 -6.922 1.00 95.00 198 ARG A N 1
ATOM 1535 C CA . ARG A 1 198 ? -3.743 7.485 -6.833 1.00 95.00 198 ARG A CA 1
ATOM 1536 C C . ARG A 1 198 ? -4.835 6.812 -6.007 1.00 95.00 198 ARG A C 1
ATOM 1538 O O . ARG A 1 198 ? -5.511 7.505 -5.254 1.00 95.00 198 ARG A O 1
ATOM 1545 N N . ALA A 1 199 ? -5.005 5.496 -6.128 1.00 93.81 199 ALA A N 1
ATOM 1546 C CA . ALA A 1 199 ? -5.962 4.751 -5.319 1.00 93.81 199 ALA A CA 1
ATOM 1547 C C . ALA A 1 199 ? -5.614 4.850 -3.823 1.00 93.81 199 ALA A C 1
ATOM 1549 O O . ALA A 1 199 ? -6.494 5.137 -3.012 1.00 93.81 199 ALA A O 1
ATOM 1550 N N . LEU A 1 200 ? -4.332 4.707 -3.470 1.00 91.00 200 LEU A N 1
ATOM 1551 C CA . LEU A 1 200 ? -3.833 4.884 -2.101 1.00 91.00 200 LEU A CA 1
ATOM 1552 C C . LEU A 1 200 ? -4.072 6.311 -1.574 1.00 91.00 200 LEU A C 1
ATOM 1554 O O . LEU A 1 200 ? -4.601 6.464 -0.476 1.00 91.00 200 LEU A O 1
ATOM 1558 N N . ILE A 1 201 ? -3.811 7.345 -2.383 1.00 90.44 201 ILE A N 1
ATOM 1559 C CA . ILE A 1 201 ? -4.049 8.759 -2.026 1.00 90.44 201 ILE A CA 1
ATOM 1560 C C . ILE A 1 201 ? -5.528 9.053 -1.780 1.00 90.44 201 ILE A C 1
ATOM 1562 O O . ILE A 1 201 ? -5.871 9.704 -0.792 1.00 90.44 201 ILE A O 1
ATOM 1566 N N . VAL A 1 202 ? -6.417 8.570 -2.654 1.00 89.94 202 VAL A N 1
ATOM 1567 C CA . VAL A 1 202 ? -7.875 8.680 -2.454 1.00 89.94 202 VAL A CA 1
ATOM 1568 C C . VAL A 1 202 ? -8.301 7.947 -1.180 1.00 89.94 202 VAL A C 1
ATOM 1570 O O . VAL A 1 202 ? -9.239 8.370 -0.511 1.00 89.94 202 VAL A O 1
ATOM 1573 N N . SER A 1 203 ? -7.564 6.897 -0.817 1.00 85.75 203 SER A N 1
ATOM 1574 C CA . SER A 1 203 ? -7.739 6.127 0.415 1.00 85.75 203 SER A CA 1
ATOM 1575 C C . SER A 1 203 ? -6.974 6.723 1.613 1.00 85.75 203 SER A C 1
ATOM 1577 O O . SER A 1 203 ? -6.798 6.055 2.630 1.00 85.75 203 SER A O 1
ATOM 1579 N N . GLY A 1 204 ? -6.526 7.981 1.515 1.00 81.69 204 GLY A N 1
ATOM 1580 C CA . GLY A 1 204 ? -5.939 8.748 2.617 1.00 81.69 204 GLY A CA 1
ATOM 1581 C C . GLY A 1 204 ? -4.455 8.490 2.883 1.00 81.69 204 GLY A C 1
ATOM 1582 O O . GLY A 1 204 ? -3.914 9.048 3.833 1.00 81.69 204 GLY A O 1
ATOM 1583 N N . ILE A 1 205 ? -3.790 7.694 2.046 1.00 82.44 205 ILE A N 1
ATOM 1584 C CA . ILE A 1 205 ? -2.379 7.319 2.197 1.00 82.44 205 ILE A CA 1
ATOM 1585 C C . ILE A 1 205 ? -1.547 8.151 1.229 1.00 82.44 205 ILE A C 1
ATOM 1587 O O . ILE A 1 205 ? -1.734 8.057 0.017 1.00 82.44 205 ILE A O 1
ATOM 1591 N N . ARG A 1 206 ? -0.665 8.994 1.762 1.00 77.56 206 ARG A N 1
ATOM 1592 C CA . ARG A 1 206 ? 0.085 9.997 0.999 1.00 77.56 206 ARG A CA 1
ATOM 1593 C C . ARG A 1 206 ? 1.580 9.817 1.145 1.00 77.56 206 ARG A C 1
ATOM 1595 O O . ARG A 1 206 ? 1.998 9.390 2.241 1.00 77.56 206 ARG A O 1
#

pLDDT: mean 81.87, std 18.16, range [35.78, 98.69]

Sequence (206 aa):
MKRLRKGVVLLLLSMLLSGNVLAATTGLEQQAGFTKLLEDFREYKVIYETRLGRGANTAAMGLDNKATPEQLQQMEDGAMELAAKGNYKAAGEVLVKAKEIMMTALVGMLEQHAARQSGSFATEAEQYQYELARYRNFEELVPLAKERMRPTKESVQLVNGLVEKGKKFRMDADQGADQGDYARAVLDMQSATRQIRRALIVSGIR

Secondary structure (DSSP, 8-state):
----------SSSSSSSHHHHHHHHHHHHHHHHHHHHHHHHHHHHHHHHHHHHTT--TTTTT-TTS--HHHHHHHHHHHHHHHHTT-HHHHHHHHHHHHHHHHHHHHHHHHHHHHHHTT--SSHHHHHHHHHHHHHHHHTTHHHHHHHS---HHHHHHHHHHHHHHHHHHHHHHHHHHTT-HHHHHHHHHHHHHHHHHHHHHTT--

Nearest PDB structures (foldseek):
  6grj-assembly1_D  TM=1.813E-01  e=4.021E+00  Aeromonas hydrophila
  6h2f-assembly1_H  TM=1.874E-01  e=5.691E+00  Aeromonas hydrophila subsp. hydrophila AL09-71
  7a0g-assembly1_III  TM=2.212E-01  e=8.463E+00  Serratia marcescens

Solvent-accessible surface area (backbone atoms only — not comparable to full-atom values): 11267 Å² total; per-residue (Å²): 134,90,85,84,92,88,91,82,90,88,88,84,83,77,80,77,60,64,60,56,52,57,51,50,51,54,52,53,52,35,44,54,52,28,53,52,52,51,52,55,48,52,57,51,47,52,55,51,51,54,60,40,75,76,74,53,56,57,77,83,52,73,51,83,85,64,55,51,74,67,58,50,48,53,38,50,53,53,19,51,55,31,38,77,72,69,37,23,66,63,16,38,52,39,49,51,52,45,51,53,35,44,52,29,48,51,52,48,45,55,52,53,56,46,67,72,51,76,82,70,64,94,44,51,64,56,44,30,55,51,40,50,54,52,31,51,63,52,53,71,49,42,66,59,32,58,73,67,56,75,55,54,73,66,53,48,52,51,33,51,54,26,42,54,52,13,52,51,27,38,52,56,11,53,54,26,44,77,70,68,40,22,72,59,13,35,56,26,25,50,51,13,35,51,26,35,52,50,26,32,41,77,42,73,41,106

Foldseek 3Di:
DDDDDDDDDDDPPDPPPPVVVVVVVVLVVLLVVLVVLLVVLVVLLVVLVVLCVVDDPVVLLVLVPQADNVVLVVLLVVLVVCVVVSNSVVSSVSSLSNLLSSLLSLVSNLVSVCVVCVPPDPDLLSLLVVLVVSLVSLLVCLVVLVVRQVDDPVLVVLLVVLQVQLVVLQVVLVVCVVVVVSVSSNVSSVSSSVSSVVSSVSSVHD

Mean predicted aligned error: 10.02 Å

Organism: NCBI:txid1748243